Protein AF-0000000083547847 (afdb_homodimer)

InterPro domains:
  IPR000835 MarR-type HTH domain [PF12802] (39-96)
  IPR000835 MarR-type HTH domain [PS50995] (13-145)
  IPR000835 MarR-type HTH domain [SM00347] (33-133)
  IPR036388 Winged helix-like DNA-binding domain superfamily [G3DSA:1.10.10.10] (11-143)
  IPR036390 Winged helix DNA-binding domain superfamily [SSF46785] (15-146)

Nearest PDB structures (foldseek):
  5h3r-assembly1_B  TM=9.019E-01  e=2.528E-07  Escherichia coli K-12
  1lnw-assembly7_A  TM=8.308E-01  e=1.163E-07  Pseudomonas aeruginosa
  3bpx-assembly1_A  TM=7.312E-01  e=4.403E-08  unclassified
  7kfq-assembly1_A  TM=7.360E-01  e=4.403E-08  Variovorax paradoxus
  3bpv-assembly1_A-2  TM=7.449E-01  e=8.974E-08  unclassified

Solvent-accessible surface area (backbone atoms only — not comparable to full-atom values): 16020 Å² total; per-residue (Å²): 79,37,60,41,74,61,94,95,87,88,77,66,37,57,25,73,62,53,45,38,46,48,33,34,50,48,50,47,50,42,45,26,62,67,30,49,89,58,76,42,45,50,71,56,46,52,48,51,50,52,46,64,73,33,78,60,37,30,70,67,56,48,12,62,75,65,73,38,55,60,69,58,41,51,51,56,49,50,54,35,37,75,71,48,29,32,43,77,41,64,31,87,90,39,72,82,41,51,21,37,41,67,32,73,58,28,51,56,38,44,66,57,39,44,62,48,51,51,51,54,51,46,52,52,37,67,72,68,28,64,68,55,48,52,51,44,52,50,51,41,52,52,49,41,62,70,60,102,37,60,69,74,80,84,93,88,90,87,76,61,52,49,37,74,62,56,43,37,45,48,31,34,51,48,50,48,50,43,45,26,60,68,30,51,90,60,75,41,45,51,71,54,46,38,49,50,42,45,45,64,72,33,76,62,37,30,69,68,57,48,12,64,75,63,73,39,56,60,67,59,42,50,51,54,48,48,52,36,39,75,69,49,29,32,45,78,42,64,32,86,90,40,71,82,40,51,21,37,42,67,32,73,59,27,51,56,39,44,64,58,40,49,61,49,51,49,52,52,52,48,52,51,39,67,73,67,30,63,69,55,48,52,51,44,53,50,50,42,52,50,48,40,63,70,58,101

Foldseek 3Di:
DCPPPPDDDDDNVRNPVRVVVVVVVVLQVVLQVLLVVLVDGPVLLVLLVVLAVDFFDFLVNSCVVVVHDSVVSVVSVVVCVVVVQKDWDQDPVHSPTIGIGGDPSVVVSNVVSVVSVVVSVCVVCVVQHVVVVVVVVVVVVVVVVVVD/DVDPDDDDDDDPPQPPVRVVVVVVVVLQVVLQVLLVVLVDGPVLLVLLVVLAVDFFDFLVNSCVVVVHDSVVSVVSVVVCVVVVQKDWDQDPVHSPTIGIGGDPSNVVSNVVSVVSVVVSVCVVCVVQHVVVVVVVVVVVVVVVVVVD

Structure (mmCIF, N/CA/C/O backbone):
data_AF-0000000083547847-model_v1
#
loop_
_entity.id
_entity.type
_entity.pdbx_description
1 polymer 'HTH marR-type domain-containing protein'
#
loop_
_atom_site.group_PDB
_atom_site.id
_atom_site.type_symbol
_atom_site.label_atom_id
_atom_site.label_alt_id
_atom_site.label_comp_id
_atom_site.label_asym_id
_atom_site.label_entity_id
_atom_site.label_seq_id
_atom_site.pdbx_PDB_ins_code
_atom_site.Cartn_x
_atom_site.Cartn_y
_atom_site.Cartn_z
_atom_site.occupancy
_atom_site.B_iso_or_equiv
_atom_site.auth_seq_id
_atom_site.auth_comp_id
_atom_site.auth_asym_id
_atom_site.auth_atom_id
_atom_site.pdbx_PDB_model_num
ATOM 1 N N . MET A 1 1 ? 3.295 15.273 6.559 1 24.33 1 MET A N 1
ATOM 2 C CA . MET A 1 1 ? 4.195 15.648 7.645 1 24.33 1 MET A CA 1
ATOM 3 C C . MET A 1 1 ? 3.947 14.789 8.875 1 24.33 1 MET A C 1
ATOM 5 O O . MET A 1 1 ? 3.029 15.062 9.656 1 24.33 1 MET A O 1
ATOM 9 N N . CYS A 1 2 ? 4.562 13.305 8.562 1 34.38 2 CYS A N 1
ATOM 10 C CA . CYS A 1 2 ? 5.621 12.508 7.945 1 34.38 2 CYS A CA 1
ATOM 11 C C . CYS A 1 2 ? 6.988 13.117 8.219 1 34.38 2 CYS A C 1
ATOM 13 O O . CYS A 1 2 ? 7.145 14.344 8.188 1 34.38 2 CYS A O 1
ATOM 15 N N . CYS A 1 3 ? 8.227 13.32 8.445 1 37.25 3 CYS A N 1
ATOM 16 C CA . CYS A 1 3 ? 9.094 13.953 9.43 1 37.25 3 CYS A CA 1
ATOM 17 C C . CYS A 1 3 ? 8.453 15.227 9.977 1 37.25 3 CYS A C 1
ATOM 19 O O . CYS A 1 3 ? 9.023 15.891 10.844 1 37.25 3 CYS A O 1
ATOM 21 N N . LEU A 1 4 ? 7.238 16 9.766 1 39.47 4 LEU A N 1
ATOM 22 C CA . LEU A 1 4 ? 7.18 17.438 9.516 1 39.47 4 LEU A CA 1
ATOM 23 C C . LEU A 1 4 ? 6.758 18.188 10.781 1 39.47 4 LEU A C 1
ATOM 25 O O . LEU A 1 4 ? 6.594 19.406 10.75 1 39.47 4 LEU A O 1
ATOM 29 N N . ILE A 1 5 ? 6.078 17.891 11.883 1 37.16 5 ILE A N 1
ATOM 30 C CA . ILE A 1 5 ? 6.031 19.109 12.672 1 37.16 5 ILE A CA 1
ATOM 31 C C . ILE A 1 5 ? 7.453 19.578 12.992 1 37.16 5 ILE A C 1
ATOM 33 O O . ILE A 1 5 ? 7.656 20.438 13.852 1 37.16 5 ILE A O 1
ATOM 37 N N . SER A 1 6 ? 8.336 19 13.281 1 35.28 6 SER A N 1
ATOM 38 C CA . SER A 1 6 ? 9.414 19.859 13.758 1 35.28 6 SER A CA 1
ATOM 39 C C . SER A 1 6 ? 9.422 21.203 13.023 1 35.28 6 SER A C 1
ATOM 41 O O . SER A 1 6 ? 8.82 21.328 11.953 1 35.28 6 SER A O 1
ATOM 43 N N . SER A 1 7 ? 10.664 22.141 13.055 1 34.31 7 SER A N 1
ATOM 44 C CA . SER A 1 7 ? 10.789 23.562 12.734 1 34.31 7 SER A CA 1
ATOM 45 C C . SER A 1 7 ? 10.047 23.906 11.445 1 34.31 7 SER A C 1
ATOM 47 O O . SER A 1 7 ? 9.719 23.016 10.656 1 34.31 7 SER A O 1
ATOM 49 N N . ILE A 1 8 ? 10.391 25.062 10.188 1 31.94 8 ILE A N 1
ATOM 50 C CA . ILE A 1 8 ? 10.383 25.969 9.039 1 31.94 8 ILE A CA 1
ATOM 51 C C . ILE A 1 8 ? 10.312 25.156 7.746 1 31.94 8 ILE A C 1
ATOM 53 O O . ILE A 1 8 ? 9.508 25.453 6.863 1 31.94 8 ILE A O 1
ATOM 57 N N . ASN A 1 9 ? 11.617 24.656 7.035 1 36.12 9 ASN A N 1
ATOM 58 C CA . ASN A 1 9 ? 12.18 24.375 5.719 1 36.12 9 ASN A CA 1
ATOM 59 C C . ASN A 1 9 ? 11.602 23.094 5.125 1 36.12 9 ASN A C 1
ATOM 61 O O . ASN A 1 9 ? 11.156 22.219 5.855 1 36.12 9 ASN A O 1
ATOM 65 N N . LYS A 1 10 ? 11.906 22.641 3.676 1 37.25 10 LYS A N 1
ATOM 66 C CA . LYS A 1 10 ? 11.336 22.016 2.484 1 37.25 10 LYS A CA 1
ATOM 67 C C . LYS A 1 10 ? 11.094 20.516 2.707 1 37.25 10 LYS A C 1
ATOM 69 O O . LYS A 1 10 ? 10.445 19.859 1.892 1 37.25 10 LYS A O 1
ATOM 74 N N . ASN A 1 11 ? 12.125 19.547 3.098 1 38.72 11 ASN A N 1
ATOM 75 C CA . ASN A 1 11 ? 12.148 18.141 2.711 1 38.72 11 ASN A CA 1
ATOM 76 C C . ASN A 1 11 ? 11.195 17.312 3.559 1 38.72 11 ASN A C 1
ATOM 78 O O . ASN A 1 11 ? 11.367 17.203 4.773 1 38.72 11 ASN A O 1
ATOM 82 N N . THR A 1 12 ? 9.953 17.281 3.398 1 41.66 12 THR A N 1
ATOM 83 C CA . THR A 1 12 ? 8.891 16.422 3.912 1 41.66 12 THR A CA 1
ATOM 84 C C . THR A 1 12 ? 9.469 15.109 4.434 1 41.66 12 THR A C 1
ATOM 86 O O . THR A 1 12 ? 10.008 14.312 3.664 1 41.66 12 THR A O 1
ATOM 89 N N . GLN A 1 13 ? 10.414 15 5.496 1 46.69 13 GLN A N 1
ATOM 90 C CA . GLN A 1 13 ? 10.75 13.734 6.133 1 46.69 13 GLN A CA 1
ATOM 91 C C . GLN A 1 13 ? 9.547 12.789 6.145 1 46.69 13 GLN A C 1
ATOM 93 O O . GLN A 1 13 ? 8.547 13.062 6.805 1 46.69 13 GLN A O 1
ATOM 98 N N . SER A 1 14 ? 9.164 12.227 5.102 1 57.69 14 SER A N 1
ATOM 99 C CA . SER A 1 14 ? 8.188 11.18 4.801 1 57.69 14 SER A CA 1
ATOM 100 C C . SER A 1 14 ? 8.203 10.086 5.863 1 57.69 14 SER A C 1
ATOM 102 O O . SER A 1 14 ? 9.266 9.711 6.359 1 57.69 14 SER A O 1
ATOM 104 N N . CYS A 1 15 ? 7.281 10.164 6.918 1 73.56 15 CYS A N 1
ATOM 105 C CA . CYS A 1 15 ? 7.102 9.109 7.91 1 73.56 15 CYS A CA 1
ATOM 106 C C . CYS A 1 15 ? 7.195 7.734 7.266 1 73.56 15 CYS A C 1
ATOM 108 O O . CYS A 1 15 ? 7.109 7.609 6.039 1 73.56 15 CYS A O 1
ATOM 110 N N . ALA A 1 16 ? 7.77 6.871 8.086 1 78.62 16 ALA A N 1
ATOM 111 C CA . ALA A 1 16 ? 7.902 5.48 7.652 1 78.62 16 ALA A CA 1
ATOM 112 C C . ALA A 1 16 ? 6.641 5 6.941 1 78.62 16 ALA A C 1
ATOM 114 O O . ALA A 1 16 ? 6.719 4.402 5.863 1 78.62 16 ALA A O 1
ATOM 115 N N . CYS A 1 17 ? 5.551 5.488 7.41 1 84.31 17 CYS A N 1
ATOM 116 C CA . CYS A 1 17 ? 4.277 5.059 6.848 1 84.31 17 CYS A CA 1
ATOM 117 C C . CYS A 1 17 ? 4.055 5.676 5.469 1 84.31 17 CYS A C 1
ATOM 119 O O . CYS A 1 17 ? 3.668 4.98 4.527 1 84.31 17 CYS A O 1
ATOM 121 N N . GLY A 1 18 ? 4.32 6.953 5.371 1 83.81 18 GLY A N 1
ATOM 122 C CA . GLY A 1 18 ? 4.16 7.629 4.094 1 83.81 18 GLY A CA 1
ATOM 123 C C . GLY A 1 18 ? 5.074 7.086 3.012 1 83.81 18 GLY A C 1
ATOM 124 O O . GLY A 1 18 ? 4.648 6.887 1.873 1 83.81 18 GLY A O 1
ATOM 125 N N . ASN A 1 19 ? 6.285 6.855 3.359 1 84.81 19 ASN A N 1
ATOM 126 C CA . ASN A 1 19 ? 7.254 6.324 2.406 1 84.81 19 ASN A CA 1
ATOM 127 C C . ASN A 1 19 ? 6.895 4.902 1.979 1 84.81 19 ASN A C 1
ATOM 129 O O . ASN A 1 19 ? 7.008 4.555 0.802 1 84.81 19 ASN A O 1
ATOM 133 N N . LEU A 1 20 ? 6.473 4.156 2.914 1 90.69 20 LEU A N 1
ATOM 134 C CA . LEU A 1 20 ? 6.031 2.803 2.594 1 90.69 20 LEU A CA 1
ATOM 135 C C . LEU A 1 20 ? 4.852 2.83 1.627 1 90.69 20 LEU A C 1
ATOM 137 O O . LEU A 1 20 ? 4.836 2.09 0.641 1 90.69 20 LEU A O 1
ATOM 141 N N . ARG A 1 21 ? 3.953 3.652 1.907 1 87.25 21 ARG A N 1
ATOM 142 C CA . ARG A 1 21 ? 2.773 3.754 1.054 1 87.25 21 ARG A CA 1
ATOM 143 C C . ARG A 1 21 ? 3.154 4.195 -0.355 1 87.25 21 ARG A C 1
ATOM 145 O O . ARG A 1 21 ? 2.682 3.623 -1.339 1 87.25 21 ARG A O 1
ATOM 152 N N . LYS A 1 22 ? 3.947 5.172 -0.417 1 85.88 22 LYS A N 1
ATOM 153 C CA . LYS A 1 22 ? 4.379 5.676 -1.718 1 85.88 22 LYS A CA 1
ATOM 154 C C . LYS A 1 22 ? 5.121 4.598 -2.504 1 85.88 22 LYS A C 1
ATOM 156 O O . LYS A 1 22 ? 4.828 4.367 -3.68 1 85.88 22 LYS A O 1
ATOM 161 N N . THR A 1 23 ? 6.102 4.004 -1.882 1 90.44 23 THR A N 1
ATOM 162 C CA . THR A 1 23 ? 6.898 2.975 -2.547 1 90.44 23 THR A CA 1
ATOM 163 C C . THR A 1 23 ? 6.023 1.79 -2.945 1 90.44 23 THR A C 1
ATOM 165 O O . THR A 1 23 ? 6.168 1.246 -4.043 1 90.44 23 THR A O 1
ATOM 168 N N . THR A 1 24 ? 5.164 1.437 -2.043 1 91.5 24 THR A N 1
ATOM 169 C CA . THR A 1 24 ? 4.277 0.319 -2.346 1 91.5 24 THR A CA 1
ATOM 170 C C . THR A 1 24 ? 3.398 0.638 -3.551 1 91.5 24 THR A C 1
ATOM 172 O O . THR A 1 24 ? 3.178 -0.218 -4.41 1 91.5 24 THR A O 1
ATOM 175 N N . ARG A 1 25 ? 2.908 1.805 -3.631 1 86.94 25 ARG A N 1
ATOM 176 C CA . ARG A 1 25 ? 2.09 2.211 -4.77 1 86.94 25 ARG A CA 1
ATOM 177 C C . ARG A 1 25 ? 2.889 2.15 -6.066 1 86.94 25 ARG A C 1
ATOM 179 O O . ARG A 1 25 ? 2.41 1.623 -7.07 1 86.94 25 ARG A O 1
ATOM 186 N N . THR A 1 26 ? 4.047 2.689 -6.016 1 88.94 26 THR A N 1
ATOM 187 C CA . THR A 1 26 ? 4.875 2.771 -7.211 1 88.94 26 THR A CA 1
ATOM 188 C C . THR A 1 26 ? 5.277 1.378 -7.688 1 88.94 26 THR A C 1
ATOM 190 O O . THR A 1 26 ? 5.211 1.082 -8.883 1 88.94 26 THR A O 1
ATOM 193 N N . ILE A 1 27 ? 5.703 0.571 -6.73 1 91.31 27 ILE A N 1
ATOM 194 C CA . ILE A 1 27 ? 6.141 -0.765 -7.125 1 91.31 27 ILE A CA 1
ATOM 195 C C . ILE A 1 27 ? 4.941 -1.573 -7.621 1 91.31 27 ILE A C 1
ATOM 197 O O . ILE A 1 27 ? 5.074 -2.385 -8.539 1 91.31 27 ILE A O 1
ATOM 201 N N . THR A 1 28 ? 3.818 -1.396 -7.008 1 90.94 28 THR A N 1
ATOM 202 C CA . THR A 1 28 ? 2.609 -2.076 -7.457 1 90.94 28 THR A CA 1
ATOM 203 C C . THR A 1 28 ? 2.252 -1.658 -8.883 1 90.94 28 THR A C 1
ATOM 205 O O . THR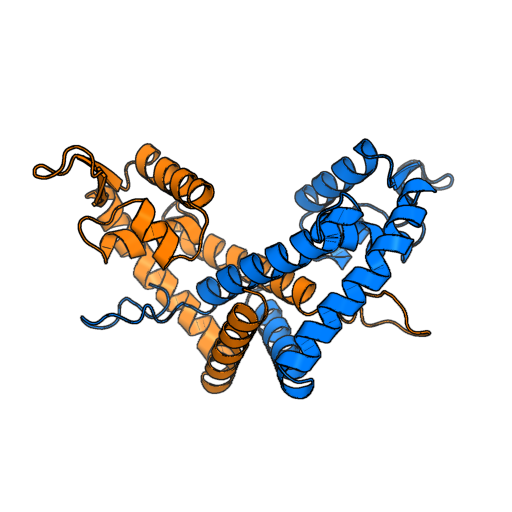 A 1 28 ? 1.911 -2.5 -9.711 1 90.94 28 THR A O 1
ATOM 208 N N . GLN A 1 29 ? 2.344 -0.395 -9.156 1 89.94 29 GLN A N 1
ATOM 209 C CA . GLN A 1 29 ? 2.082 0.099 -10.5 1 89.94 29 GLN A CA 1
ATOM 210 C C . GLN A 1 29 ? 3.066 -0.496 -11.508 1 89.94 29 GLN A C 1
ATOM 212 O O . GLN A 1 29 ? 2.689 -0.819 -12.633 1 89.94 29 GLN A O 1
ATOM 217 N N . PHE A 1 30 ? 4.297 -0.601 -11.148 1 91.62 30 PHE A N 1
ATOM 218 C CA . PHE A 1 30 ? 5.328 -1.208 -11.977 1 91.62 30 PHE A CA 1
ATOM 219 C C . PHE A 1 30 ? 4.965 -2.645 -12.328 1 91.62 30 PHE A C 1
ATOM 221 O O . PHE A 1 30 ? 5.016 -3.035 -13.5 1 91.62 30 PHE A O 1
ATOM 228 N N . TYR A 1 31 ? 4.578 -3.418 -11.312 1 92.38 31 TYR A N 1
ATOM 229 C CA . TYR A 1 31 ? 4.184 -4.801 -11.547 1 92.38 31 TYR A CA 1
ATOM 230 C C . TYR A 1 31 ? 2.938 -4.875 -12.422 1 92.38 31 TYR A C 1
ATOM 232 O O . TYR A 1 31 ? 2.852 -5.715 -13.32 1 92.38 31 TYR A O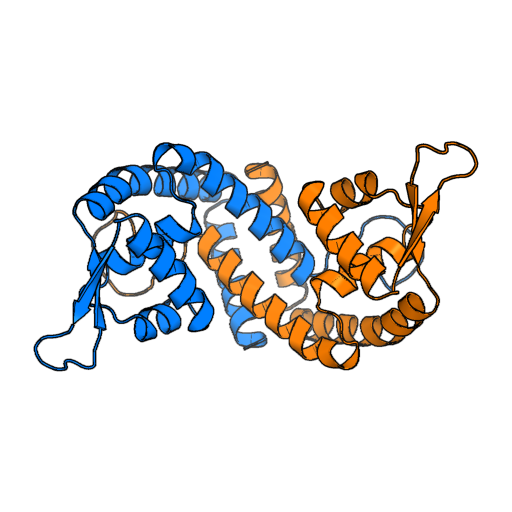 1
ATOM 240 N N . ASP A 1 32 ? 2.018 -4.031 -12.156 1 93.25 32 ASP A N 1
ATOM 241 C CA . ASP A 1 32 ? 0.783 -4.008 -12.93 1 93.25 32 ASP A CA 1
ATOM 242 C C . ASP A 1 32 ? 1.067 -3.727 -14.406 1 93.25 32 ASP A C 1
ATOM 244 O O . ASP A 1 32 ? 0.46 -4.336 -15.289 1 93.25 32 ASP A O 1
ATOM 248 N N . LYS A 1 33 ? 1.923 -2.781 -14.594 1 93.88 33 LYS A N 1
ATOM 249 C CA . LYS A 1 33 ? 2.305 -2.463 -15.969 1 93.88 33 LYS A CA 1
ATOM 250 C C . LYS A 1 33 ? 2.928 -3.674 -16.656 1 93.88 33 LYS A C 1
ATOM 252 O O . LYS A 1 33 ? 2.617 -3.959 -17.812 1 93.88 33 LYS A O 1
ATOM 257 N N . MET A 1 34 ? 3.789 -4.367 -15.992 1 92.88 34 MET A N 1
ATOM 258 C CA . MET A 1 34 ? 4.461 -5.531 -16.562 1 92.88 34 MET A CA 1
ATOM 259 C C . MET A 1 34 ? 3.473 -6.668 -16.797 1 92.88 34 MET A C 1
ATOM 261 O O . MET A 1 34 ? 3.645 -7.465 -17.719 1 92.88 34 MET A O 1
ATOM 265 N N . LEU A 1 35 ? 2.406 -6.723 -16.047 1 94.62 35 LEU A N 1
ATOM 266 C CA . LEU A 1 35 ? 1.472 -7.844 -16.078 1 94.62 35 LEU A CA 1
ATOM 267 C C . LEU A 1 35 ? 0.314 -7.559 -17.031 1 94.62 35 LEU A C 1
ATOM 269 O O . LEU A 1 35 ? -0.604 -8.375 -17.156 1 94.62 35 LEU A O 1
ATOM 273 N N . LYS A 1 36 ? 0.394 -6.477 -17.719 1 94.5 36 LYS A N 1
ATOM 274 C CA . LYS A 1 36 ? -0.665 -6.078 -18.641 1 94.5 36 LYS A CA 1
ATOM 275 C C . LYS A 1 36 ? -1.005 -7.207 -19.609 1 94.5 36 LYS A C 1
ATOM 277 O O . LYS A 1 36 ? -2.178 -7.453 -19.891 1 94.5 36 LYS A O 1
ATOM 282 N N . PRO A 1 37 ? -0.062 -7.934 -20.109 1 93.75 37 PRO A N 1
ATOM 283 C CA . PRO A 1 37 ? -0.355 -9.008 -21.062 1 93.75 37 PRO A CA 1
ATOM 284 C C . PRO A 1 37 ? -1.256 -10.094 -20.469 1 93.75 37 PRO A C 1
ATOM 286 O O . PRO A 1 37 ? -1.896 -10.844 -21.219 1 93.75 37 PRO A O 1
ATOM 289 N N . THR A 1 38 ? -1.331 -10.242 -19.188 1 93.38 38 THR A N 1
ATOM 290 C CA . THR A 1 38 ? -2.145 -11.273 -18.547 1 93.38 38 THR A CA 1
ATOM 291 C C . THR A 1 38 ? -3.584 -10.797 -18.375 1 93.38 38 THR A C 1
ATOM 293 O O . THR A 1 38 ? -4.492 -11.609 -18.172 1 93.38 38 THR A O 1
ATOM 296 N N . GLY A 1 39 ? -3.73 -9.516 -18.359 1 92.62 39 GLY A N 1
ATOM 297 C CA . GLY A 1 39 ? -5.043 -8.945 -18.109 1 92.62 39 GLY A CA 1
ATOM 298 C C . GLY A 1 39 ? -5.363 -8.844 -16.625 1 92.62 39 GLY A C 1
ATOM 299 O O . GLY A 1 39 ? -6.449 -8.398 -16.25 1 92.62 39 GLY A O 1
ATOM 300 N N . LEU A 1 40 ? -4.469 -9.336 -15.773 1 93.06 40 LEU A N 1
ATOM 301 C CA . LEU A 1 40 ? -4.676 -9.289 -14.336 1 93.06 40 LEU A CA 1
ATOM 302 C C . LEU A 1 40 ? -3.717 -8.305 -13.672 1 93.06 40 LEU A C 1
ATOM 304 O O . LEU A 1 40 ? -2.592 -8.117 -14.141 1 93.06 40 LEU A O 1
ATOM 308 N N . LYS A 1 41 ? -4.141 -7.715 -12.602 1 91.38 41 LYS A N 1
ATOM 309 C CA . LYS A 1 41 ? -3.275 -6.898 -11.75 1 91.38 41 LYS A CA 1
ATOM 310 C C . LYS A 1 41 ? -2.359 -7.77 -10.898 1 91.38 41 LYS A C 1
ATOM 312 O O . LYS A 1 41 ? -2.594 -8.977 -10.758 1 91.38 41 LYS A O 1
ATOM 317 N N . SER A 1 42 ? -1.355 -7.105 -10.344 1 90.12 42 SER A N 1
ATOM 318 C CA . SER A 1 42 ? -0.371 -7.824 -9.539 1 90.12 42 SER A CA 1
ATOM 319 C C . SER A 1 42 ? -1.026 -8.508 -8.344 1 90.12 42 SER A C 1
ATOM 321 O O . SER A 1 42 ? -0.713 -9.656 -8.031 1 90.12 42 SER A O 1
ATOM 323 N N . THR A 1 43 ? -1.971 -7.84 -7.73 1 86.25 43 THR A N 1
ATOM 324 C CA . THR A 1 43 ? -2.648 -8.406 -6.57 1 86.25 43 THR A CA 1
ATOM 325 C C . THR A 1 43 ? -3.473 -9.625 -6.973 1 86.25 43 THR A C 1
ATOM 327 O O . THR A 1 43 ? -3.498 -10.633 -6.254 1 86.25 43 THR A O 1
ATOM 330 N N . GLN A 1 44 ? -4.105 -9.547 -8.055 1 87.38 44 GLN A N 1
ATOM 331 C CA . GLN A 1 44 ? -4.91 -10.656 -8.555 1 87.38 44 GLN A CA 1
ATOM 332 C C . GLN A 1 44 ? -4.031 -11.828 -8.969 1 87.38 44 GLN A C 1
ATOM 334 O O . GLN A 1 44 ? -4.359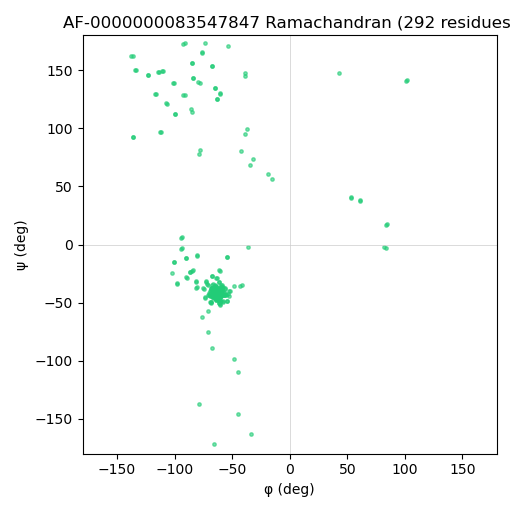 -12.984 -8.688 1 87.38 44 GLN A O 1
ATOM 339 N N . CYS A 1 45 ? -2.979 -11.5 -9.656 1 88.44 45 CYS A N 1
ATOM 340 C CA . CYS A 1 45 ? -2.053 -12.531 -10.102 1 88.44 45 CYS A CA 1
ATOM 341 C C . CYS A 1 45 ? -1.452 -13.273 -8.914 1 88.44 45 CYS A C 1
ATOM 343 O O . CYS A 1 45 ? -1.354 -14.5 -8.922 1 88.44 45 CYS A O 1
ATOM 345 N N . LEU A 1 46 ? -1.054 -12.539 -7.953 1 83.25 46 LEU A N 1
ATOM 346 C CA . LEU A 1 46 ? -0.451 -13.141 -6.77 1 83.25 46 LEU A CA 1
ATOM 347 C C . LEU A 1 46 ? -1.46 -14.016 -6.035 1 83.25 46 LEU A C 1
ATOM 349 O O . LEU A 1 46 ? -1.11 -15.094 -5.535 1 83.25 46 LEU A O 1
ATOM 353 N N . LEU A 1 47 ? -2.609 -13.531 -5.961 1 85.38 47 LEU A N 1
ATOM 354 C CA . LEU A 1 47 ? -3.656 -14.336 -5.332 1 85.38 47 LEU A CA 1
ATOM 355 C C . LEU A 1 47 ? -3.887 -15.625 -6.105 1 85.38 47 LEU A C 1
ATOM 357 O O . LEU A 1 47 ? -4.023 -16.703 -5.508 1 85.38 47 LEU A O 1
ATOM 361 N N . LEU A 1 48 ? -3.982 -15.484 -7.367 1 88.62 48 LEU A N 1
ATOM 362 C CA . LEU A 1 48 ? -4.152 -16.641 -8.234 1 88.62 48 LEU A CA 1
ATOM 363 C C . LEU A 1 48 ? -3.014 -17.641 -8.039 1 88.62 48 LEU A C 1
ATOM 365 O O . LEU A 1 48 ? -3.244 -18.859 -7.984 1 88.62 48 LEU A O 1
ATOM 369 N N . LEU A 1 49 ? -1.893 -17.141 -7.961 1 85.56 49 LEU A N 1
ATOM 370 C CA . LEU A 1 49 ? -0.713 -17.969 -7.727 1 85.56 49 LEU A CA 1
ATOM 371 C C . LEU A 1 49 ? -0.819 -18.703 -6.391 1 85.56 49 LEU A C 1
ATOM 373 O O . LEU A 1 49 ? -0.555 -19.906 -6.316 1 85.56 49 LEU A O 1
ATOM 377 N N . ASP A 1 50 ? -1.17 -17.969 -5.359 1 81.31 50 ASP A N 1
ATOM 378 C CA . ASP A 1 50 ? -1.331 -18.578 -4.039 1 81.31 50 ASP A CA 1
ATOM 379 C C . ASP A 1 50 ? -2.365 -19.688 -4.07 1 81.31 50 ASP A C 1
ATOM 381 O O . ASP A 1 50 ? -2.17 -20.734 -3.449 1 81.31 50 ASP A O 1
ATOM 385 N N . ILE A 1 51 ? -3.385 -19.438 -4.699 1 84.69 51 ILE A N 1
ATOM 386 C CA . ILE A 1 51 ? -4.453 -20.422 -4.82 1 84.69 51 ILE A CA 1
ATOM 387 C C . ILE A 1 51 ? -3.938 -21.656 -5.57 1 84.69 51 ILE A C 1
ATOM 389 O O . ILE A 1 51 ? -4.254 -22.781 -5.203 1 84.69 51 ILE A O 1
ATOM 393 N N . SER A 1 52 ? -3.199 -21.422 -6.617 1 85 52 SER A N 1
ATOM 394 C CA . SER A 1 52 ? -2.674 -22.516 -7.434 1 85 52 SER A CA 1
ATOM 395 C C . SER A 1 52 ? -1.71 -23.391 -6.633 1 85 52 SER A C 1
ATOM 397 O O . SER A 1 52 ? -1.582 -24.578 -6.898 1 85 52 SER A O 1
ATOM 399 N N . LEU A 1 53 ? -1.07 -22.812 -5.684 1 79.88 53 LEU A N 1
ATOM 400 C CA . LEU A 1 53 ? -0.067 -23.516 -4.895 1 79.88 53 LEU A CA 1
ATOM 401 C C . LEU A 1 53 ? -0.715 -24.25 -3.723 1 79.88 53 LEU A C 1
ATOM 403 O O . LEU A 1 53 ? -0.096 -25.125 -3.113 1 79.88 53 LEU A O 1
ATOM 407 N N . ASN A 1 54 ? -1.81 -23.797 -3.354 1 77.19 54 ASN A N 1
ATOM 408 C CA . ASN A 1 54 ? -2.541 -24.422 -2.252 1 77.19 54 ASN A CA 1
ATOM 409 C C . ASN A 1 54 ? -3.83 -25.078 -2.734 1 77.19 54 ASN A C 1
ATOM 411 O O . ASN A 1 54 ? -4.859 -24.422 -2.865 1 77.19 54 ASN A O 1
ATOM 415 N N . GLU A 1 55 ? -3.693 -26.328 -2.932 1 73.88 55 GLU A N 1
ATOM 416 C CA . GLU A 1 55 ? -4.867 -27.047 -3.416 1 73.88 55 GLU A CA 1
ATOM 417 C C . GLU A 1 55 ? -5.992 -27.031 -2.383 1 73.88 55 GLU A C 1
ATOM 419 O O . GLU A 1 55 ? -5.742 -27.172 -1.184 1 73.88 55 GLU A O 1
ATOM 424 N N . ASN A 1 56 ? -7.211 -26.766 -2.76 1 76.25 56 ASN A N 1
ATOM 425 C CA . ASN A 1 56 ? -8.422 -26.828 -1.943 1 76.25 56 ASN A CA 1
ATOM 426 C C . ASN A 1 56 ? -8.352 -25.859 -0.765 1 76.25 56 ASN A C 1
ATOM 428 O O . ASN A 1 56 ? -8.734 -26.203 0.353 1 76.25 56 ASN A O 1
ATOM 432 N N . ILE A 1 57 ? -7.809 -24.797 -1.028 1 80 57 ILE A N 1
ATOM 433 C CA . ILE A 1 57 ? -7.703 -23.797 0.042 1 80 57 ILE A CA 1
ATOM 434 C C . ILE A 1 57 ? -9.039 -23.094 0.228 1 80 57 ILE A C 1
ATOM 436 O O . ILE A 1 57 ? -9.75 -22.828 -0.745 1 80 57 ILE A O 1
ATOM 440 N N . SER A 1 58 ? -9.367 -22.875 1.494 1 83.44 58 SER A N 1
ATOM 441 C CA . SER A 1 58 ? -10.578 -22.109 1.798 1 83.44 58 SER A CA 1
ATOM 442 C C . SER A 1 58 ? -10.305 -20.609 1.784 1 83.44 58 SER A C 1
ATOM 444 O O . SER A 1 58 ? -9.156 -20.188 1.909 1 83.44 58 SER A O 1
ATOM 446 N N . VAL A 1 59 ? -11.406 -19.859 1.554 1 82 59 VAL A N 1
ATOM 447 C CA . VAL A 1 59 ? -11.305 -18.406 1.578 1 82 59 VAL A CA 1
ATOM 448 C C . VAL A 1 59 ? -10.727 -17.953 2.918 1 82 59 VAL A C 1
ATOM 450 O O . VAL A 1 59 ? -9.883 -17.062 2.965 1 82 59 VAL A O 1
ATOM 453 N N . SER A 1 60 ? -11.102 -18.594 3.934 1 81.69 60 SER A N 1
ATOM 454 C CA . SER A 1 60 ? -10.625 -18.25 5.27 1 81.69 60 SER A CA 1
ATOM 455 C C . SER A 1 60 ? -9.133 -18.516 5.414 1 81.69 60 SER A C 1
ATOM 457 O O . SER A 1 60 ? -8.398 -17.688 5.953 1 81.69 60 SER A O 1
ATOM 459 N N . SER A 1 61 ? -8.695 -19.594 4.961 1 80.69 61 SER A N 1
ATOM 460 C CA . SER A 1 61 ? -7.281 -19.953 5.023 1 80.69 61 SER A CA 1
ATOM 461 C C . SER A 1 61 ? -6.434 -19.016 4.18 1 80.69 61 SER A C 1
ATOM 463 O O . SER A 1 61 ? -5.316 -18.656 4.559 1 80.69 61 SER A O 1
ATOM 465 N N . LEU A 1 62 ? -6.961 -18.594 3.072 1 80 62 LEU A N 1
ATOM 466 C CA . LEU A 1 62 ? -6.277 -17.641 2.205 1 80 62 LEU A CA 1
ATOM 467 C C . LEU A 1 62 ? -6.062 -16.297 2.92 1 80 62 LEU A C 1
ATOM 469 O O . LEU A 1 62 ? -4.984 -15.711 2.834 1 80 62 LEU A O 1
ATOM 473 N N . GLY A 1 63 ? -7.066 -15.836 3.596 1 78.5 63 GLY A N 1
ATOM 474 C CA . GLY A 1 63 ? -6.949 -14.609 4.375 1 78.5 63 GLY A CA 1
ATOM 475 C C . GLY A 1 63 ? -5.848 -14.672 5.418 1 78.5 63 GLY A C 1
ATOM 476 O O . GLY A 1 63 ? -5.094 -13.711 5.586 1 78.5 63 GLY A O 1
ATOM 477 N N . ASN A 1 64 ? -5.746 -15.805 6.059 1 75.12 64 ASN A N 1
ATOM 478 C CA . ASN A 1 64 ? -4.727 -16.016 7.082 1 75.12 64 ASN A CA 1
ATOM 479 C C . ASN A 1 64 ? -3.322 -15.984 6.492 1 75.12 64 ASN A C 1
ATOM 481 O O . ASN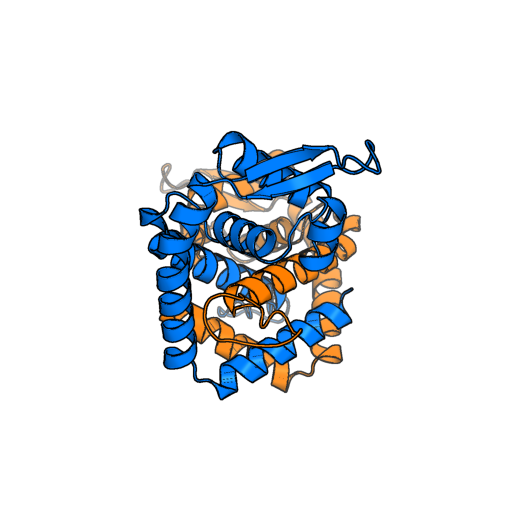 A 1 64 ? -2.418 -15.359 7.051 1 75.12 64 ASN A O 1
ATOM 485 N N . ILE A 1 65 ? -3.227 -16.625 5.363 1 68.5 65 ILE A N 1
ATOM 486 C CA . ILE A 1 65 ? -1.937 -16.719 4.691 1 68.5 65 ILE A CA 1
ATOM 487 C C . ILE A 1 65 ? -1.511 -15.336 4.195 1 68.5 65 ILE A C 1
ATOM 489 O O . ILE A 1 65 ? -0.336 -14.969 4.285 1 68.5 65 ILE A O 1
ATOM 493 N N . LEU A 1 66 ? -2.445 -14.547 3.729 1 70.69 66 LEU A N 1
ATOM 494 C CA . LEU A 1 66 ? -2.156 -13.258 3.119 1 70.69 66 LEU A CA 1
ATOM 495 C C . LEU A 1 66 ? -2.25 -12.133 4.152 1 70.69 66 LEU A C 1
ATOM 497 O O . LEU A 1 66 ? -1.928 -10.984 3.852 1 70.69 66 LEU A O 1
ATOM 501 N N . LEU A 1 67 ? -2.619 -12.43 5.371 1 71.81 67 LEU A N 1
ATOM 502 C CA . LEU A 1 67 ? -2.822 -11.469 6.449 1 71.81 67 LEU A CA 1
ATOM 503 C C . LEU A 1 67 ? -3.783 -10.359 6.02 1 71.81 67 LEU A C 1
ATOM 505 O O . LEU A 1 67 ? -3.5 -9.18 6.207 1 71.81 67 LEU A O 1
ATOM 509 N N . MET A 1 68 ? -4.73 -10.797 5.352 1 75.31 68 MET A N 1
ATOM 510 C CA . MET A 1 68 ? -5.789 -9.891 4.918 1 75.31 68 MET A CA 1
ATOM 511 C C . MET A 1 68 ? -7.109 -10.227 5.598 1 75.31 68 MET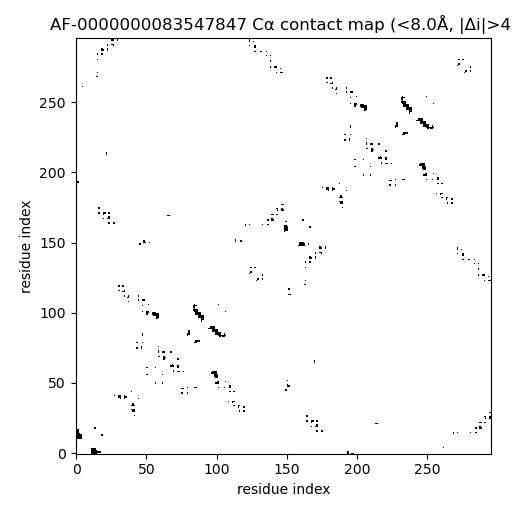 A C 1
ATOM 513 O O . MET A 1 68 ? -7.344 -11.383 5.969 1 75.31 68 MET A O 1
ATOM 517 N N . ASP A 1 69 ? -7.844 -9.203 5.797 1 76.81 69 ASP A N 1
ATOM 518 C CA . ASP A 1 69 ? -9.156 -9.469 6.367 1 76.81 69 ASP A CA 1
ATOM 519 C C . ASP A 1 69 ? -10.047 -10.227 5.383 1 76.81 69 ASP A C 1
ATOM 521 O O . ASP A 1 69 ? -9.859 -10.125 4.168 1 76.81 69 ASP A O 1
ATOM 525 N N . GLN A 1 70 ? -10.914 -10.898 5.949 1 79.56 70 GLN A N 1
ATOM 526 C CA . GLN A 1 70 ? -11.773 -11.805 5.191 1 79.56 70 GLN A CA 1
ATOM 527 C C . GLN A 1 70 ? -12.547 -11.047 4.113 1 79.56 70 GLN A C 1
ATOM 529 O O . GLN A 1 70 ? -12.75 -11.57 3.014 1 79.56 70 GLN A O 1
ATOM 534 N N . SER A 1 71 ? -12.922 -9.883 4.457 1 84.25 71 SER A N 1
ATOM 535 C CA . SER A 1 71 ? -13.719 -9.125 3.494 1 84.25 71 SER A CA 1
ATOM 536 C C . SER A 1 71 ? -12.898 -8.781 2.256 1 84.25 71 SER A C 1
ATOM 538 O O . SER A 1 71 ? -13.398 -8.867 1.131 1 84.25 71 SER A O 1
ATOM 540 N N . THR A 1 72 ? -11.656 -8.477 2.439 1 77.62 72 THR A N 1
ATOM 541 C CA . THR A 1 72 ? -10.766 -8.117 1.342 1 77.62 72 THR A CA 1
ATOM 542 C C . THR A 1 72 ? -10.453 -9.344 0.483 1 77.62 72 THR A C 1
ATOM 544 O O . THR A 1 72 ? -10.484 -9.266 -0.747 1 77.62 72 THR A O 1
ATOM 547 N N . VAL A 1 73 ? -10.195 -10.391 1.168 1 82.88 73 VAL A N 1
ATOM 548 C CA . VAL A 1 73 ? -9.883 -11.625 0.45 1 82.88 73 VAL A CA 1
ATOM 549 C C . VAL A 1 73 ? -11.094 -12.07 -0.361 1 82.88 73 VAL A C 1
ATOM 551 O O . VAL A 1 73 ? -10.969 -12.445 -1.53 1 82.88 73 VAL A O 1
ATOM 554 N N . THR A 1 74 ? -12.25 -11.984 0.281 1 86.25 74 THR A N 1
ATOM 555 C CA . THR A 1 74 ? -13.492 -12.398 -0.371 1 86.25 74 THR A CA 1
ATOM 556 C C . THR A 1 74 ? -13.734 -11.57 -1.631 1 86.25 74 THR A C 1
ATOM 558 O O . THR A 1 74 ? -14.109 -12.117 -2.672 1 86.25 74 THR A O 1
ATOM 561 N N . ARG A 1 75 ? -13.43 -10.359 -1.507 1 88.12 75 ARG A N 1
ATOM 562 C CA . ARG A 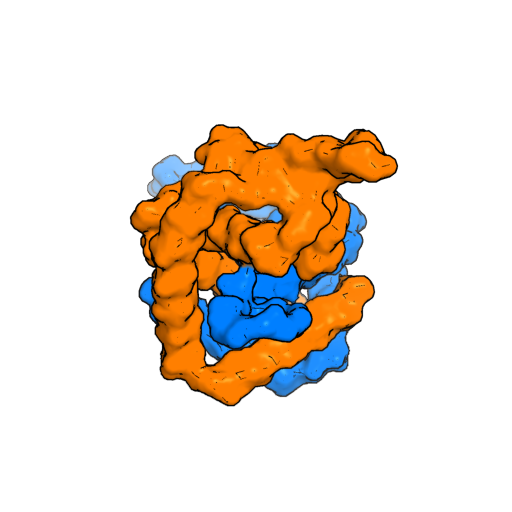1 75 ? -13.625 -9.469 -2.646 1 88.12 75 ARG A CA 1
ATOM 563 C C . ARG A 1 75 ? -12.688 -9.836 -3.795 1 88.12 75 ARG A C 1
ATOM 565 O O . ARG A 1 75 ? -13.109 -9.891 -4.949 1 88.12 75 ARG A O 1
ATOM 572 N N . ASN A 1 76 ? -11.492 -10.055 -3.504 1 85.5 76 ASN A N 1
ATOM 573 C CA . ASN A 1 76 ? -10.516 -10.391 -4.531 1 85.5 76 ASN A CA 1
ATOM 574 C C . ASN A 1 76 ? -10.805 -11.75 -5.156 1 85.5 76 ASN A C 1
ATOM 576 O O . ASN A 1 76 ? -10.633 -11.938 -6.363 1 85.5 76 ASN A O 1
ATOM 580 N N . VAL A 1 77 ? -11.242 -12.625 -4.312 1 88.44 77 VAL A N 1
ATOM 581 C CA . VAL A 1 77 ? -11.586 -13.961 -4.785 1 88.44 77 VAL A CA 1
ATOM 582 C C . VAL A 1 77 ? -12.781 -13.883 -5.73 1 88.44 77 VAL A C 1
ATOM 584 O O . VAL A 1 77 ? -12.805 -14.531 -6.777 1 88.44 77 VAL A O 1
ATOM 587 N N . LYS A 1 78 ? -13.719 -13.102 -5.359 1 92.06 78 LYS A N 1
ATOM 588 C CA . LYS A 1 78 ? -14.906 -12.93 -6.195 1 92.06 78 LYS A CA 1
ATOM 589 C C . LYS A 1 78 ? -14.531 -12.391 -7.574 1 92.06 78 LYS A C 1
ATOM 591 O O . LYS A 1 78 ? -15.094 -12.82 -8.586 1 92.06 78 LYS A O 1
ATOM 596 N N . LEU A 1 79 ? -13.617 -11.547 -7.621 1 92.75 79 LEU A N 1
ATOM 597 C CA . LEU A 1 79 ? -13.156 -10.984 -8.883 1 92.75 79 LEU A CA 1
ATOM 598 C C . LEU A 1 79 ? -12.523 -12.055 -9.766 1 92.75 79 LEU A C 1
ATOM 600 O O . LEU A 1 79 ? -12.742 -12.086 -10.977 1 92.75 79 LEU A O 1
ATOM 604 N N . LEU A 1 80 ? -11.805 -12.945 -9.172 1 94 80 LEU A N 1
ATOM 605 C CA . LEU A 1 80 ? -11.148 -14.023 -9.914 1 94 80 LEU A CA 1
ATOM 606 C C . LEU A 1 80 ? -12.172 -15.055 -10.383 1 94 80 LEU A C 1
ATOM 608 O O . LEU A 1 80 ? -12.016 -15.633 -11.461 1 94 80 LEU A O 1
ATOM 612 N N . ILE A 1 81 ? -13.234 -15.211 -9.57 1 93.25 81 ILE A N 1
ATOM 613 C CA . ILE A 1 81 ? -14.312 -16.125 -9.945 1 93.25 81 ILE A CA 1
ATOM 614 C C . ILE A 1 81 ? -15.062 -15.547 -11.148 1 93.25 81 ILE A C 1
ATOM 616 O O . ILE A 1 81 ? -15.281 -16.25 -12.141 1 93.25 81 ILE A O 1
ATOM 620 N N . THR A 1 82 ? -15.406 -14.32 -11.016 1 94.62 82 THR A N 1
ATOM 621 C CA . THR A 1 82 ? -16.156 -13.648 -12.078 1 94.62 82 THR A CA 1
ATOM 622 C C . THR A 1 82 ? -15.344 -13.625 -13.367 1 94.62 82 THR A C 1
ATOM 624 O O . THR A 1 82 ? -15.898 -13.734 -14.461 1 94.62 82 THR A O 1
ATOM 627 N N . GLY A 1 83 ? -14.078 -13.547 -13.281 1 95.06 83 GLY A N 1
ATOM 628 C CA . GLY A 1 83 ? -13.195 -13.531 -14.438 1 95.06 83 GLY A CA 1
ATOM 629 C C . GLY A 1 83 ? -12.93 -14.914 -15 1 95.06 83 GLY A C 1
ATOM 630 O O . GLY A 1 83 ? -12.336 -15.047 -16.078 1 95.06 83 GLY A O 1
ATOM 631 N N . GLY A 1 84 ? -13.375 -15.953 -14.266 1 95.38 84 GLY A N 1
ATOM 632 C CA . GLY A 1 84 ? -13.25 -17.328 -14.734 1 95.38 84 GLY A CA 1
ATOM 633 C C . GLY A 1 84 ? -11.891 -17.938 -14.43 1 95.38 84 GLY A C 1
ATOM 634 O O . GLY A 1 84 ? -11.508 -18.922 -15.047 1 95.38 84 GLY A O 1
ATOM 635 N N . TYR A 1 85 ? -11.094 -17.391 -13.531 1 96.12 85 TYR A N 1
ATOM 636 C CA . TYR A 1 85 ? -9.742 -17.859 -13.25 1 96.12 85 TYR A CA 1
ATOM 637 C C . TYR A 1 85 ? -9.742 -18.938 -12.164 1 96.12 85 TYR A C 1
ATOM 639 O O . TYR A 1 85 ? -8.805 -19.719 -12.07 1 96.12 85 TYR A O 1
ATOM 647 N N . ILE A 1 86 ? -10.734 -18.844 -11.297 1 94.25 86 ILE A N 1
ATOM 648 C CA . ILE A 1 86 ? -10.875 -19.828 -10.234 1 94.25 86 ILE A CA 1
ATOM 649 C C . ILE A 1 86 ? -12.344 -20.234 -10.109 1 94.25 86 ILE A C 1
ATOM 651 O O . ILE A 1 86 ? -13.227 -19.578 -10.648 1 94.25 86 ILE A O 1
ATOM 655 N N . ASP A 1 87 ? -12.57 -21.328 -9.469 1 91.88 87 ASP A N 1
ATOM 656 C CA . ASP A 1 87 ? -13.898 -21.844 -9.172 1 91.88 87 ASP A CA 1
ATOM 657 C C . ASP A 1 87 ? -14 -22.297 -7.723 1 91.88 87 ASP A C 1
ATOM 659 O O . ASP A 1 87 ? -12.984 -22.562 -7.074 1 91.88 87 ASP A O 1
ATOM 663 N N . ILE A 1 88 ? -15.219 -22.188 -7.203 1 86.25 88 ILE A N 1
ATOM 664 C CA . ILE A 1 88 ? -15.461 -22.656 -5.84 1 86.25 88 ILE A CA 1
ATOM 665 C C . ILE A 1 88 ? -16.266 -23.953 -5.871 1 86.25 88 ILE A C 1
ATOM 667 O O . ILE A 1 88 ? -17.281 -24.031 -6.562 1 86.25 88 ILE A O 1
ATOM 671 N N . LYS A 1 89 ? -15.688 -24.891 -5.324 1 79.38 89 LYS A N 1
ATOM 672 C CA . LYS A 1 89 ? -16.406 -26.156 -5.227 1 79.38 89 LYS A CA 1
ATOM 673 C C . LYS A 1 89 ? -16.672 -26.531 -3.77 1 79.38 89 LYS A C 1
ATOM 675 O O . LYS A 1 89 ? -15.859 -26.25 -2.891 1 79.38 89 LYS A O 1
ATOM 680 N N . LYS A 1 90 ? -17.953 -26.859 -3.482 1 72.94 90 LYS A N 1
ATOM 681 C CA . LYS A 1 90 ? -18.281 -27.359 -2.152 1 72.94 90 LYS A CA 1
ATOM 682 C C . LYS A 1 90 ? -17.562 -28.688 -1.877 1 72.94 90 LYS A C 1
ATOM 684 O O . LYS A 1 90 ? -17.406 -29.5 -2.781 1 72.94 90 LYS A O 1
ATOM 689 N N . GLU A 1 91 ? -16.812 -28.641 -0.708 1 65.75 91 GLU A N 1
ATOM 690 C CA . GLU A 1 91 ? -16.141 -29.891 -0.341 1 65.75 91 GLU A CA 1
ATOM 691 C C . GLU A 1 91 ? -17.141 -31.016 -0.114 1 65.75 91 GLU A C 1
ATOM 693 O O . GLU A 1 91 ? -18.203 -30.797 0.469 1 65.75 91 GLU A O 1
ATOM 698 N N . GLU A 1 92 ? -16.828 -32.094 -0.78 1 61.56 92 GLU A N 1
ATOM 699 C CA . GLU A 1 92 ? -17.656 -33.281 -0.647 1 61.56 92 GLU A CA 1
ATOM 700 C C . GLU A 1 92 ? -17.844 -33.656 0.818 1 61.56 92 GLU A C 1
ATOM 702 O O . GLU A 1 92 ? -18.938 -34.062 1.227 1 61.56 92 GLU A O 1
ATOM 707 N N . GLN A 1 93 ? -16.812 -33.625 1.572 1 61.31 93 GLN A N 1
ATOM 708 C CA . GLN A 1 93 ? -16.844 -34.156 2.932 1 61.31 93 GLN A CA 1
ATOM 709 C C . GLN A 1 93 ? -17.469 -33.125 3.895 1 61.31 93 GLN A C 1
ATOM 711 O O . GLN A 1 93 ? -18.016 -33.531 4.938 1 61.31 93 GLN A O 1
ATOM 716 N N . ASP A 1 94 ? -17.328 -31.938 3.664 1 62.03 94 ASP A N 1
ATOM 717 C CA . ASP A 1 94 ? -17.938 -30.891 4.469 1 62.03 94 ASP A CA 1
ATOM 718 C C . ASP A 1 94 ? -18.531 -29.797 3.586 1 62.03 94 ASP A C 1
ATOM 720 O O . ASP A 1 94 ? -17.812 -28.906 3.119 1 62.03 94 ASP A O 1
ATOM 724 N N . SER A 1 95 ? -19.797 -30.016 3.314 1 61.81 95 SER A N 1
ATOM 725 C CA . SER A 1 95 ? -20.516 -29.141 2.395 1 61.81 95 SER A CA 1
ATOM 726 C C . SER A 1 95 ? -20.422 -27.688 2.818 1 61.81 95 SER A C 1
ATOM 728 O O . SER A 1 95 ? -20.703 -26.781 2.023 1 61.81 95 SER A O 1
ATOM 730 N N . ARG A 1 96 ? -19.906 -27.594 4.047 1 58.56 96 ARG A N 1
ATOM 731 C CA . ARG A 1 96 ? -19.828 -26.234 4.547 1 58.56 96 ARG A CA 1
ATOM 732 C C . ARG A 1 96 ? -18.5 -25.594 4.184 1 58.56 96 ARG A C 1
ATOM 734 O O . ARG A 1 96 ? -18.359 -24.375 4.219 1 58.56 96 ARG A O 1
ATOM 741 N N . LYS A 1 97 ? -17.719 -26.531 3.748 1 70.06 97 LYS A N 1
ATOM 742 C CA . LYS A 1 97 ? -16.406 -25.984 3.443 1 70.06 97 LYS A CA 1
ATOM 743 C C . LYS A 1 97 ? -16.25 -25.734 1.947 1 70.06 97 LYS A C 1
ATOM 745 O O . LYS A 1 97 ? -16.438 -26.641 1.136 1 70.06 97 LYS A O 1
ATOM 750 N N . LYS A 1 98 ? -16.172 -24.5 1.582 1 76.25 98 LYS A N 1
ATOM 751 C CA . LYS A 1 98 ? -15.945 -24.094 0.195 1 76.25 98 LYS A CA 1
ATOM 752 C C . LYS A 1 98 ? -14.461 -24.078 -0.139 1 76.25 98 LYS A C 1
ATOM 754 O O . LYS A 1 98 ? -13.656 -23.516 0.601 1 76.25 98 LYS A O 1
ATOM 759 N N . CYS A 1 99 ? -14.148 -25.031 -1.076 1 84.06 99 CYS A N 1
ATOM 760 C CA . CYS A 1 99 ? -12.75 -25.078 -1.503 1 84.06 99 CYS A CA 1
ATOM 761 C C . CYS A 1 99 ? -12.57 -24.375 -2.846 1 84.06 99 CYS A C 1
ATOM 763 O O . CYS A 1 99 ? -13.414 -24.5 -3.736 1 84.06 99 CYS A O 1
ATOM 765 N N . ILE A 1 100 ? -11.477 -23.609 -2.957 1 88.44 100 ILE A N 1
ATOM 766 C CA . ILE A 1 100 ? -11.156 -22.875 -4.168 1 88.44 100 ILE A CA 1
ATOM 767 C C . ILE A 1 100 ? -10.281 -23.719 -5.082 1 88.44 100 ILE A C 1
ATOM 769 O O . ILE A 1 100 ? -9.312 -24.328 -4.629 1 88.44 100 ILE A O 1
ATOM 773 N N . THR A 1 101 ? -10.688 -23.828 -6.324 1 87.38 101 THR A N 1
ATOM 774 C CA . THR A 1 101 ? -9.867 -24.531 -7.309 1 87.38 101 THR A CA 1
ATOM 775 C C . THR A 1 101 ? -9.555 -23.609 -8.492 1 87.38 101 THR A C 1
ATOM 777 O O . THR A 1 101 ? -10.375 -22.781 -8.875 1 87.38 101 THR A O 1
ATOM 780 N N . ILE A 1 102 ? -8.344 -23.797 -9.031 1 90.75 102 ILE A N 1
ATOM 781 C CA . ILE A 1 102 ? -7.949 -22.984 -10.18 1 90.75 102 ILE A CA 1
ATOM 782 C C . ILE A 1 102 ? -8.492 -23.625 -11.461 1 90.75 102 ILE A C 1
ATOM 784 O O . ILE A 1 102 ? -8.516 -24.859 -11.586 1 90.75 102 ILE A O 1
ATOM 788 N N . THR A 1 103 ? -8.914 -22.828 -12.406 1 94.62 103 THR A N 1
ATOM 789 C CA . THR A 1 103 ? -9.422 -23.297 -13.688 1 94.62 103 THR A CA 1
ATOM 790 C C . THR A 1 103 ? -8.305 -23.391 -14.719 1 94.62 103 THR A C 1
ATOM 792 O O . THR A 1 103 ? -7.164 -23 -14.438 1 94.62 103 THR A O 1
ATOM 795 N N . ASN A 1 104 ? -8.656 -23.953 -15.891 1 95.44 104 ASN A N 1
ATOM 796 C CA . ASN A 1 104 ? -7.703 -23.984 -17 1 95.44 104 ASN A CA 1
ATOM 797 C C . ASN A 1 104 ? -7.297 -22.578 -17.422 1 95.44 104 ASN A C 1
ATOM 799 O O . ASN A 1 104 ? -6.129 -22.328 -17.734 1 95.44 104 ASN A O 1
ATOM 803 N N . LYS A 1 105 ? -8.219 -21.703 -17.406 1 96.12 105 LYS A N 1
ATOM 804 C CA . LYS A 1 105 ? -7.938 -20.312 -17.719 1 96.12 105 LYS A CA 1
ATOM 805 C C . LYS A 1 105 ? -6.953 -19.703 -16.719 1 96.12 105 LYS A C 1
ATOM 807 O O . LYS A 1 105 ? -6.027 -18.984 -17.109 1 96.12 105 LYS A O 1
ATOM 812 N N . GLY A 1 106 ? -7.23 -20 -15.469 1 95.44 106 GLY A N 1
ATOM 813 C CA . GLY A 1 106 ? -6.324 -19.531 -14.43 1 95.44 106 GLY A CA 1
ATOM 814 C C . GLY A 1 106 ? -4.914 -20.062 -14.586 1 95.44 106 GLY A C 1
ATOM 815 O O . GLY A 1 106 ? -3.941 -19.328 -14.43 1 95.44 106 GLY A O 1
ATOM 816 N N . LEU A 1 107 ? -4.809 -21.312 -14.953 1 94.06 107 LEU A N 1
ATOM 817 C CA . LEU A 1 107 ? -3.508 -21.938 -15.133 1 94.06 107 LEU A CA 1
ATOM 818 C C . LEU A 1 107 ? -2.764 -21.328 -16.312 1 94.06 107 LEU A C 1
ATOM 820 O O . LEU A 1 107 ? -1.567 -21.047 -16.219 1 94.06 107 LEU A O 1
ATOM 824 N N . LYS A 1 108 ? -3.447 -21.125 -17.359 1 95.94 108 LYS A N 1
ATOM 825 C CA . LYS A 1 108 ? -2.848 -20.516 -18.547 1 95.94 108 LYS A CA 1
ATOM 826 C C . LYS A 1 108 ? -2.355 -19.094 -18.25 1 95.94 108 LYS A C 1
ATOM 828 O O . LYS A 1 108 ? -1.286 -18.703 -18.719 1 95.94 108 LYS A O 1
ATOM 833 N N . THR A 1 109 ? -3.135 -18.406 -17.516 1 95.44 109 THR A N 1
ATOM 834 C CA . THR A 1 109 ? -2.758 -17.047 -17.141 1 95.44 109 THR A CA 1
ATOM 835 C C . THR A 1 109 ? -1.497 -17.062 -16.281 1 95.44 109 THR A C 1
ATOM 837 O O . THR A 1 109 ? -0.61 -16.219 -16.469 1 95.44 109 THR A O 1
ATOM 840 N N . LEU A 1 110 ? -1.46 -17.984 -15.398 1 92.38 110 LEU A N 1
ATOM 841 C CA . LEU A 1 110 ? -0.294 -18.094 -14.531 1 92.38 110 LEU A CA 1
ATOM 842 C C . LEU A 1 110 ? 0.956 -18.438 -15.336 1 92.38 110 LEU A C 1
ATOM 844 O O . LEU A 1 110 ? 2.055 -17.984 -15.008 1 92.38 110 LEU A O 1
ATOM 848 N N . GLU A 1 111 ? 0.796 -19.203 -16.312 1 93.56 111 GLU A N 1
ATOM 849 C CA . GLU A 1 111 ? 1.925 -19.562 -17.172 1 93.56 111 GLU A CA 1
ATOM 850 C C . GLU A 1 111 ? 2.553 -18.312 -17.797 1 93.56 111 GLU A C 1
ATOM 852 O O . GLU A 1 111 ? 3.77 -18.25 -17.969 1 93.56 111 GLU A O 1
ATOM 857 N N . VAL A 1 112 ? 1.718 -17.391 -18.078 1 94.69 112 VAL A N 1
ATOM 858 C CA . VAL A 1 112 ? 2.174 -16.125 -18.656 1 94.69 112 VAL A CA 1
ATOM 859 C C . VAL A 1 112 ? 2.688 -15.211 -17.562 1 94.69 112 VAL A C 1
ATOM 861 O O . VAL A 1 112 ? 3.711 -14.547 -17.719 1 94.69 112 VAL A O 1
ATOM 864 N N . ALA A 1 113 ? 2.057 -15.25 -16.469 1 92.88 113 ALA A N 1
ATOM 865 C CA . ALA A 1 113 ? 2.314 -14.305 -15.383 1 92.88 113 ALA A CA 1
ATOM 866 C C . ALA A 1 113 ? 3.617 -14.633 -14.664 1 92.88 113 ALA A C 1
ATOM 868 O O . ALA A 1 113 ? 4.363 -13.727 -14.273 1 92.88 113 ALA A O 1
ATOM 869 N N . ILE A 1 114 ? 3.902 -15.875 -14.484 1 89.06 114 ILE A N 1
ATOM 870 C CA . ILE A 1 114 ? 5 -16.312 -13.633 1 89.06 114 ILE A CA 1
ATOM 871 C C . ILE A 1 114 ? 6.324 -15.789 -14.172 1 89.06 114 ILE A C 1
ATOM 873 O O . ILE A 1 114 ? 7.102 -15.172 -13.445 1 89.06 114 ILE A O 1
ATOM 877 N N . PRO A 1 115 ? 6.625 -15.984 -15.469 1 91.38 115 PRO A N 1
ATOM 878 C CA . PRO A 1 115 ? 7.879 -15.43 -15.992 1 91.38 115 PRO A CA 1
ATOM 879 C C . PRO A 1 115 ? 7.961 -13.914 -15.852 1 91.38 115 PRO A C 1
ATOM 881 O O . PRO A 1 115 ? 9.047 -13.367 -15.656 1 91.38 115 PRO A O 1
ATOM 884 N N . ILE A 1 116 ? 6.875 -13.234 -16.016 1 91.81 116 ILE A N 1
ATOM 885 C CA . ILE A 1 116 ? 6.836 -11.781 -15.898 1 91.81 116 ILE A CA 1
ATOM 886 C C . ILE A 1 116 ? 7.156 -11.375 -14.461 1 91.81 116 ILE A C 1
ATOM 888 O O . ILE A 1 116 ? 7.953 -10.469 -14.227 1 91.81 116 ILE A O 1
ATOM 892 N N . LEU A 1 117 ? 6.543 -12.062 -13.547 1 87.19 117 LEU A N 1
ATOM 893 C CA . LEU A 1 117 ? 6.785 -11.797 -12.133 1 87.19 117 LEU A CA 1
ATOM 894 C C . LEU A 1 117 ? 8.242 -12.039 -11.773 1 87.19 117 LEU A C 1
ATOM 896 O O . LEU A 1 117 ? 8.852 -11.258 -11.039 1 87.19 117 LEU A O 1
ATOM 900 N N . LYS A 1 118 ? 8.781 -13.07 -12.266 1 87.44 118 LYS A N 1
ATOM 901 C CA . LYS A 1 118 ? 10.18 -13.391 -12.016 1 87.44 118 LYS A CA 1
ATOM 902 C C . LYS A 1 118 ? 11.102 -12.312 -12.57 1 87.44 118 LYS A C 1
ATOM 904 O O . LYS A 1 118 ? 12.078 -11.93 -11.922 1 87.44 118 LYS A O 1
ATOM 909 N N . LYS A 1 119 ? 10.82 -11.898 -13.734 1 91 119 LYS A N 1
ATOM 910 C CA . LYS A 1 119 ? 11.602 -10.844 -14.352 1 91 119 LYS A CA 1
ATOM 911 C C . LYS A 1 119 ? 11.531 -9.555 -13.539 1 91 119 LYS A C 1
ATOM 913 O O . LYS A 1 119 ? 12.547 -8.883 -13.344 1 91 119 LYS A O 1
ATOM 918 N N . ALA A 1 120 ? 10.359 -9.227 -13.141 1 89.06 120 ALA A N 1
ATOM 919 C CA . ALA A 1 120 ? 10.172 -8.031 -12.32 1 89.06 120 ALA A CA 1
ATOM 920 C C . ALA A 1 120 ? 10.961 -8.133 -11.023 1 89.06 120 ALA A C 1
ATOM 922 O O . ALA A 1 120 ? 11.641 -7.184 -10.625 1 89.06 120 ALA A O 1
ATOM 923 N N . GLN A 1 121 ? 10.836 -9.25 -10.352 1 86.25 121 GLN A N 1
ATOM 924 C CA . GLN A 1 121 ? 11.547 -9.477 -9.102 1 86.25 121 GLN A CA 1
ATOM 925 C C . GLN A 1 121 ? 13.062 -9.383 -9.305 1 86.25 121 GLN A C 1
ATOM 927 O O . GLN A 1 121 ? 13.766 -8.773 -8.492 1 86.25 121 GLN A O 1
ATOM 932 N N . SER A 1 122 ? 13.57 -9.945 -10.367 1 89.12 122 SER A N 1
ATOM 933 C CA . SER A 1 122 ? 14.992 -9.906 -10.672 1 89.12 122 SER A CA 1
ATOM 934 C C . SER A 1 122 ? 15.469 -8.477 -10.914 1 89.12 122 SER A C 1
ATOM 936 O O . SER A 1 122 ? 16.578 -8.102 -10.5 1 89.12 122 SER A O 1
ATOM 938 N N . LYS A 1 123 ? 14.672 -7.75 -11.602 1 91.06 123 LYS A N 1
ATOM 939 C CA . LYS A 1 123 ? 15.016 -6.352 -11.852 1 91.06 123 LYS A CA 1
ATOM 940 C C . LYS A 1 123 ? 15.188 -5.586 -10.539 1 91.06 123 LYS A C 1
ATOM 942 O O . LYS A 1 123 ? 16.141 -4.812 -10.391 1 91.06 123 LYS A O 1
ATOM 947 N N . ILE A 1 124 ? 14.305 -5.836 -9.648 1 89.69 124 ILE A N 1
ATOM 948 C CA . ILE A 1 124 ? 14.352 -5.156 -8.359 1 89.69 124 ILE A CA 1
ATOM 949 C C . ILE A 1 124 ? 15.57 -5.629 -7.57 1 89.69 124 ILE A C 1
ATOM 951 O O . ILE A 1 124 ? 16.328 -4.812 -7.031 1 89.69 124 ILE A O 1
ATOM 955 N N . GLU A 1 125 ? 15.742 -6.895 -7.465 1 88.69 125 GLU A N 1
ATOM 956 C CA . GLU A 1 125 ? 16.844 -7.461 -6.703 1 88.69 125 GLU A CA 1
ATOM 957 C C . GLU A 1 125 ? 18.188 -7.039 -7.289 1 88.69 125 GLU A C 1
ATOM 959 O O . GLU A 1 125 ? 19.141 -6.742 -6.547 1 88.69 125 GLU A O 1
ATOM 964 N N . ASP A 1 126 ? 18.297 -7.043 -8.594 1 92.06 126 ASP A N 1
ATOM 965 C CA . ASP A 1 126 ? 19.547 -6.656 -9.258 1 92.06 126 ASP A CA 1
ATOM 966 C C . ASP A 1 126 ? 19.812 -5.164 -9.086 1 92.06 126 ASP A C 1
ATOM 968 O O . ASP A 1 126 ? 20.969 -4.75 -8.938 1 92.06 126 ASP A O 1
ATOM 972 N N . GLY A 1 127 ? 18.812 -4.367 -9.172 1 93.94 127 GLY A N 1
ATOM 973 C CA . GLY A 1 127 ? 18.938 -2.924 -9.078 1 93.94 127 GLY A CA 1
ATOM 974 C C . GLY A 1 127 ? 19.266 -2.441 -7.676 1 93.94 127 GLY A C 1
ATOM 975 O O . GLY A 1 127 ? 20.031 -1.492 -7.508 1 93.94 127 GLY A O 1
ATOM 976 N N . ILE A 1 128 ? 18.734 -3.121 -6.699 1 93.62 128 ILE A N 1
ATOM 977 C CA . ILE A 1 128 ? 18.906 -2.689 -5.316 1 93.62 128 ILE A CA 1
ATOM 978 C C . ILE A 1 128 ? 20.047 -3.471 -4.672 1 93.62 128 ILE A C 1
ATOM 980 O O . ILE A 1 128 ? 20.797 -2.934 -3.848 1 93.62 128 ILE A O 1
ATOM 984 N N . GLY A 1 129 ? 20.266 -4.711 -5.035 1 93.19 129 GLY A N 1
ATOM 985 C CA . GLY A 1 129 ? 21.203 -5.613 -4.406 1 93.19 129 GLY A CA 1
ATOM 986 C C . GLY A 1 129 ? 20.562 -6.598 -3.457 1 93.19 129 GLY A C 1
ATOM 987 O O . GLY A 1 129 ? 19.656 -6.234 -2.693 1 93.19 129 GLY A O 1
ATOM 988 N N . LYS A 1 130 ? 21.078 -7.797 -3.512 1 88.69 130 LYS A N 1
ATOM 989 C CA . LYS A 1 130 ? 20.469 -8.898 -2.771 1 88.69 130 LYS A CA 1
ATOM 990 C C . LYS A 1 130 ? 20.547 -8.656 -1.266 1 88.69 130 LYS A C 1
ATOM 992 O O . LYS A 1 130 ? 19.562 -8.867 -0.547 1 88.69 130 LYS A O 1
ATOM 997 N N . GLU A 1 131 ? 21.578 -8.18 -0.812 1 92 131 GLU A N 1
ATOM 998 C CA . GLU A 1 131 ? 21.766 -7.945 0.616 1 92 131 GLU A CA 1
ATOM 999 C C . GLU A 1 131 ? 20.828 -6.855 1.127 1 92 131 GLU A C 1
ATOM 1001 O O . GLU A 1 131 ? 20.219 -7.004 2.189 1 92 131 GLU A O 1
ATOM 1006 N N . ARG A 1 132 ? 20.688 -5.836 0.388 1 93.5 132 ARG A N 1
ATOM 1007 C CA . ARG A 1 132 ? 19.812 -4.727 0.769 1 93.5 132 ARG A CA 1
ATOM 1008 C C . ARG A 1 132 ? 18.344 -5.156 0.77 1 93.5 132 ARG A C 1
ATOM 1010 O O . ARG A 1 132 ? 17.578 -4.73 1.626 1 93.5 132 ARG A O 1
ATOM 1017 N N . ILE A 1 133 ? 18.047 -6.027 -0.143 1 91.44 133 ILE A N 1
ATOM 1018 C CA . ILE A 1 133 ? 16.672 -6.523 -0.211 1 91.44 133 ILE A CA 1
ATOM 1019 C C . ILE A 1 133 ? 16.375 -7.41 1 1 91.44 133 ILE A C 1
ATOM 1021 O O . ILE A 1 133 ? 15.312 -7.32 1.602 1 91.44 133 ILE A O 1
ATOM 1025 N N . GLU A 1 134 ? 17.312 -8.195 1.305 1 89.56 134 GLU A N 1
ATOM 1026 C CA . GLU A 1 134 ? 17.141 -9.055 2.471 1 89.56 134 GLU A CA 1
ATOM 1027 C C . GLU A 1 134 ? 16.953 -8.234 3.742 1 89.56 134 GLU A C 1
ATOM 1029 O O . GLU A 1 134 ? 16.094 -8.555 4.57 1 89.56 134 GLU A O 1
ATOM 1034 N N . GLU A 1 135 ? 17.703 -7.242 3.859 1 92.94 135 GLU A N 1
ATOM 1035 C CA . GLU A 1 135 ? 17.562 -6.352 5.008 1 92.94 135 GLU A CA 1
ATOM 1036 C C . GLU A 1 135 ? 16.219 -5.645 4.996 1 92.94 135 GLU A C 1
ATOM 1038 O O . GLU A 1 135 ? 15.602 -5.461 6.051 1 92.94 135 GLU A O 1
ATOM 1043 N N . LEU A 1 136 ? 15.867 -5.211 3.842 1 93.44 136 LEU A N 1
ATOM 1044 C CA . LEU A 1 136 ? 14.555 -4.594 3.684 1 93.44 136 LEU A CA 1
ATOM 1045 C C . LEU A 1 136 ? 13.453 -5.527 4.172 1 93.44 136 LEU A C 1
ATOM 1047 O O . LEU A 1 136 ? 12.594 -5.129 4.965 1 93.44 136 LEU A O 1
ATOM 1051 N N . LEU A 1 137 ? 13.492 -6.742 3.742 1 90.19 137 LEU A N 1
ATOM 1052 C CA . LEU A 1 137 ? 12.461 -7.719 4.09 1 90.19 137 LEU A CA 1
ATOM 1053 C C . LEU A 1 137 ? 12.453 -7.98 5.594 1 90.19 137 LEU A C 1
ATOM 1055 O O . LEU A 1 137 ? 11.383 -8.109 6.195 1 90.19 137 LEU A O 1
ATOM 1059 N N . LYS A 1 138 ? 13.586 -8.016 6.16 1 92.25 138 LYS A N 1
ATOM 1060 C CA . LYS A 1 138 ? 13.695 -8.203 7.605 1 92.25 138 LYS A CA 1
ATOM 1061 C C . LYS A 1 138 ? 13.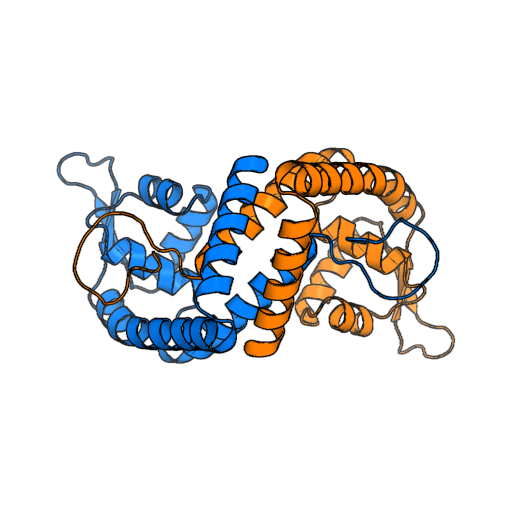062 -7.031 8.359 1 92.25 138 LYS A C 1
ATOM 1063 O O . LYS A 1 138 ? 12.32 -7.234 9.32 1 92.25 138 LYS A O 1
ATOM 1068 N N . THR A 1 139 ? 13.422 -5.918 7.922 1 94.31 139 THR A N 1
ATOM 1069 C CA . THR A 1 139 ? 12.898 -4.719 8.57 1 94.31 139 THR A CA 1
ATOM 1070 C C . THR A 1 139 ? 11.383 -4.648 8.43 1 94.31 139 THR A C 1
ATOM 1072 O O . THR A 1 139 ? 10.68 -4.293 9.383 1 94.31 139 THR A O 1
ATOM 1075 N N . LEU A 1 140 ? 10.867 -4.98 7.254 1 93.19 140 LEU A N 1
ATOM 1076 C CA . LEU A 1 140 ? 9.43 -4.996 7.027 1 93.19 140 LEU A CA 1
ATOM 1077 C C . LEU A 1 140 ? 8.734 -5.973 7.973 1 93.19 140 LEU A C 1
ATOM 1079 O O . LEU A 1 140 ? 7.711 -5.641 8.578 1 93.19 140 LEU A O 1
ATOM 1083 N N . LYS A 1 141 ? 9.289 -7.082 8.117 1 89.62 141 LYS A N 1
ATOM 1084 C CA . LYS A 1 141 ? 8.727 -8.086 9.016 1 89.62 141 LYS A CA 1
ATOM 1085 C C . LYS A 1 141 ? 8.711 -7.586 10.461 1 89.62 141 LYS A C 1
ATOM 1087 O O . LYS A 1 141 ? 7.734 -7.793 11.188 1 89.62 141 LYS A O 1
ATOM 1092 N N . ASP A 1 142 ? 9.773 -6.984 10.844 1 93.94 142 ASP A N 1
ATOM 1093 C CA . ASP A 1 142 ? 9.867 -6.457 12.203 1 93.94 142 ASP A CA 1
ATOM 1094 C C . ASP A 1 142 ? 8.836 -5.359 12.438 1 93.94 142 ASP A C 1
ATOM 1096 O O . ASP A 1 142 ? 8.281 -5.238 13.531 1 93.94 142 ASP A O 1
ATOM 1100 N N . ILE A 1 143 ? 8.609 -4.566 11.414 1 93.06 143 ILE A N 1
ATOM 1101 C CA . ILE A 1 143 ? 7.602 -3.521 11.523 1 93.06 143 ILE A CA 1
ATOM 1102 C C . ILE A 1 143 ? 6.223 -4.152 11.695 1 93.06 143 ILE A C 1
ATOM 1104 O O . ILE A 1 143 ? 5.43 -3.713 12.531 1 93.06 143 ILE A O 1
ATOM 1108 N N . GLU A 1 144 ? 5.914 -5.145 10.914 1 89.06 144 GLU A N 1
ATOM 1109 C CA . GLU A 1 144 ? 4.637 -5.848 11.031 1 89.06 144 GLU A CA 1
ATOM 1110 C C . GLU A 1 144 ? 4.426 -6.379 12.445 1 89.06 144 GLU A C 1
ATOM 1112 O O . GLU A 1 144 ? 3.342 -6.234 13.016 1 89.06 144 GLU A O 1
ATOM 1117 N N . LYS A 1 145 ? 5.422 -6.918 13 1 90.75 145 LYS A N 1
ATOM 1118 C CA . LYS A 1 145 ? 5.344 -7.488 14.344 1 90.75 145 LYS A CA 1
ATOM 1119 C C . LYS A 1 145 ? 5.152 -6.398 15.391 1 90.75 145 LYS A C 1
ATOM 1121 O O . LYS A 1 145 ? 4.453 -6.605 16.391 1 90.75 145 LYS A O 1
ATOM 1126 N N . LEU A 1 146 ? 5.828 -5.328 15.148 1 91.25 146 LEU A N 1
ATOM 1127 C CA . LEU A 1 146 ? 5.785 -4.223 16.094 1 91.25 146 LEU A CA 1
ATOM 1128 C C . LEU A 1 146 ? 4.383 -3.631 16.188 1 91.25 146 LEU A C 1
ATOM 1130 O O . LEU A 1 146 ? 3.92 -3.27 17.266 1 91.25 146 LEU A O 1
ATOM 1134 N N . VAL A 1 147 ? 3.697 -3.561 15.047 1 87.75 147 VAL A N 1
ATOM 1135 C CA . VAL A 1 147 ? 2.447 -2.809 15.023 1 87.75 147 VAL A CA 1
ATOM 1136 C C . VAL A 1 147 ? 1.265 -3.771 15.117 1 87.75 147 VAL A C 1
ATOM 1138 O O . VAL A 1 147 ? 0.118 -3.344 15.273 1 87.75 147 VAL A O 1
ATOM 1141 N N . GLU A 1 148 ? 1.349 -5.062 14.922 1 75.38 148 GLU A N 1
ATOM 1142 C CA . GLU A 1 148 ? 0.286 -6.055 15.047 1 75.38 148 GLU A CA 1
ATOM 1143 C C . GLU A 1 148 ? -0.297 -6.062 16.453 1 75.38 148 GLU A C 1
ATOM 1145 O O . GLU A 1 148 ? 0.419 -5.82 17.438 1 75.38 148 GLU A O 1
ATOM 1150 N N . MET B 1 1 ? 7.164 -15.719 0.03 1 24.91 1 MET B N 1
ATOM 1151 C CA . MET B 1 1 ? 6.836 -16.375 -1.235 1 24.91 1 MET B CA 1
ATOM 1152 C C . MET B 1 1 ? 5.699 -15.648 -1.944 1 24.91 1 MET B C 1
ATOM 1154 O O . MET B 1 1 ? 4.594 -15.547 -1.41 1 24.91 1 MET B O 1
ATOM 1158 N N . CYS B 1 2 ? 6.016 -14.789 -2.75 1 31.45 2 CYS B N 1
ATOM 1159 C CA . CYS B 1 2 ? 6.082 -14.93 -4.199 1 31.45 2 CYS B CA 1
ATOM 1160 C C . CYS B 1 2 ? 6.711 -16.266 -4.586 1 31.45 2 CYS B C 1
ATOM 1162 O O . CYS B 1 2 ? 7.922 -16.453 -4.453 1 31.45 2 CYS B O 1
ATOM 1164 N N . CYS B 1 3 ? 6.012 -17.469 -4.598 1 34.53 3 CYS B N 1
ATOM 1165 C CA . CYS B 1 3 ? 6.348 -18.844 -4.895 1 34.53 3 CYS B CA 1
ATOM 1166 C C . CYS B 1 3 ? 7.102 -18.953 -6.215 1 34.53 3 CYS B C 1
ATOM 1168 O O . CYS B 1 3 ? 7.398 -20.062 -6.676 1 34.53 3 CYS B O 1
ATOM 1170 N N . LEU B 1 4 ? 6.922 -18.188 -7.395 1 35.09 4 LEU B N 1
ATOM 1171 C CA . LEU B 1 4 ? 6.844 -19.016 -8.594 1 35.09 4 LEU B CA 1
ATOM 1172 C C . LEU B 1 4 ? 7.938 -20.078 -8.586 1 35.09 4 LEU B C 1
ATOM 1174 O O . LEU B 1 4 ? 7.668 -21.25 -8.852 1 35.09 4 LEU B O 1
ATOM 1178 N N . ILE B 1 5 ? 9.172 -20.094 -9.516 1 33.59 5 ILE B N 1
ATOM 1179 C CA . ILE B 1 5 ? 9.742 -21.234 -10.211 1 33.59 5 ILE B CA 1
ATOM 1180 C C . ILE B 1 5 ? 10.414 -22.172 -9.211 1 33.59 5 ILE B C 1
ATOM 1182 O O . ILE B 1 5 ? 10.602 -23.359 -9.484 1 33.59 5 ILE B O 1
ATOM 1186 N N . SER B 1 6 ? 11.57 -21.906 -8.648 1 33.66 6 SER B N 1
ATOM 1187 C CA . SER B 1 6 ? 12.406 -23.031 -8.234 1 33.66 6 SER B CA 1
ATOM 1188 C C . SER B 1 6 ? 11.633 -23.984 -7.332 1 33.66 6 SER B C 1
ATOM 1190 O O . SER B 1 6 ? 10.641 -23.609 -6.715 1 33.66 6 SER B O 1
ATOM 1192 N N . SER B 1 7 ? 12.18 -25.359 -6.918 1 33.06 7 SER B N 1
ATOM 1193 C CA . SER B 1 7 ? 11.922 -26.719 -6.461 1 33.06 7 SER B CA 1
ATOM 1194 C C . SER B 1 7 ? 10.953 -26.734 -5.285 1 33.06 7 SER B C 1
ATOM 1196 O O . SER B 1 7 ? 10.016 -27.531 -5.258 1 33.06 7 SER B O 1
ATOM 1198 N N . ILE B 1 8 ? 11.438 -26.859 -3.801 1 32.12 8 ILE B N 1
ATOM 1199 C CA . ILE B 1 8 ? 11.336 -27.469 -2.48 1 32.12 8 ILE B CA 1
ATOM 1200 C C . ILE B 1 8 ? 10.172 -26.859 -1.709 1 32.12 8 ILE B C 1
ATOM 1202 O O . ILE B 1 8 ? 9.695 -25.766 -2.053 1 32.12 8 ILE B O 1
ATOM 1206 N N . ASN B 1 9 ? 10.43 -26.5 -0.142 1 34.81 9 ASN B N 1
ATOM 1207 C CA . ASN B 1 9 ? 9.992 -26.25 1.226 1 34.81 9 ASN B CA 1
ATOM 1208 C C . ASN B 1 9 ? 9.156 -24.984 1.319 1 34.81 9 ASN B C 1
ATOM 1210 O O . ASN B 1 9 ? 9.25 -24.109 0.456 1 34.81 9 ASN B O 1
ATOM 1214 N N . LYS B 1 10 ? 8.727 -24.406 2.703 1 36.62 10 LYS B N 1
ATOM 1215 C CA . LYS B 1 10 ? 7.754 -23.766 3.578 1 36.62 10 LYS B CA 1
ATOM 1216 C C . LYS B 1 10 ? 7.652 -22.266 3.289 1 36.62 10 LYS B C 1
ATOM 1218 O O . LYS B 1 10 ? 6.727 -21.594 3.754 1 36.62 10 LYS B O 1
ATOM 1223 N N . ASN B 1 11 ? 8.758 -21.344 3.463 1 38.19 11 ASN B N 1
ATOM 1224 C CA . ASN B 1 11 ? 8.68 -19.938 3.795 1 38.19 11 ASN B CA 1
ATOM 1225 C C . ASN B 1 11 ? 8.305 -19.094 2.58 1 38.19 11 ASN B C 1
ATOM 1227 O O . ASN B 1 11 ? 9.039 -19.047 1.595 1 38.19 11 ASN B O 1
ATOM 1231 N N . THR B 1 12 ? 7.105 -18.953 2.172 1 41.88 12 THR B N 1
ATOM 1232 C CA . THR B 1 12 ? 6.523 -17.984 1.244 1 41.88 12 THR B CA 1
ATOM 1233 C C . THR B 1 12 ? 7.473 -16.812 1.021 1 41.88 12 THR B C 1
ATOM 1235 O O . THR B 1 12 ? 7.723 -16.031 1.939 1 41.88 12 THR B O 1
ATOM 1238 N N . GLN B 1 13 ? 8.812 -16.922 0.557 1 46.62 13 GLN B N 1
ATOM 1239 C CA . GLN B 1 13 ? 9.594 -15.75 0.181 1 46.62 13 GLN B CA 1
ATOM 1240 C C . GLN B 1 13 ? 8.711 -14.688 -0.459 1 46.62 13 GLN B C 1
ATOM 1242 O O . GLN B 1 13 ? 8.195 -14.875 -1.563 1 46.62 13 GLN B O 1
ATOM 1247 N N . SER B 1 14 ? 7.848 -14.062 0.169 1 58.22 14 SER B N 1
ATOM 1248 C CA . SER B 1 14 ? 7.066 -12.875 -0.169 1 58.22 14 SER B CA 1
ATOM 1249 C C . SER B 1 14 ? 7.898 -11.875 -0.967 1 58.22 14 SER B C 1
ATOM 1251 O O . SER B 1 14 ? 9.102 -11.727 -0.726 1 58.22 14 SER B O 1
ATOM 1253 N N . CYS B 1 15 ? 7.742 -11.836 -2.398 1 74.38 15 CYS B N 1
ATOM 1254 C CA . CYS B 1 15 ? 8.375 -10.836 -3.252 1 74.38 15 CYS B CA 1
ATOM 1255 C C . CYS B 1 15 ? 8.359 -9.469 -2.588 1 74.38 15 CYS B C 1
ATOM 1257 O O . CYS B 1 15 ? 7.645 -9.258 -1.606 1 74.38 15 CYS B O 1
ATOM 1259 N N . ALA B 1 16 ? 9.422 -8.75 -2.922 1 79 16 ALA B N 1
ATOM 1260 C CA . ALA B 1 16 ? 9.562 -7.391 -2.41 1 79 16 ALA B CA 1
ATOM 1261 C C . ALA B 1 16 ? 8.234 -6.637 -2.48 1 79 16 ALA B C 1
ATOM 1263 O O . ALA B 1 16 ? 7.82 -6.004 -1.508 1 79 16 ALA B O 1
ATOM 1264 N N . CYS B 1 17 ? 7.523 -6.934 -3.496 1 84.44 17 CYS B N 1
ATOM 1265 C CA . CYS B 1 17 ? 6.262 -6.234 -3.705 1 84.44 17 CYS B CA 1
ATOM 1266 C C . CYS B 1 17 ? 5.203 -6.711 -2.717 1 84.44 17 CYS B C 1
ATOM 1268 O O . CYS B 1 17 ? 4.512 -5.898 -2.102 1 84.44 17 CYS B O 1
ATOM 1270 N N . GLY B 1 18 ? 5.105 -8.008 -2.562 1 83.88 18 GLY B N 1
ATOM 1271 C CA . GLY B 1 18 ? 4.137 -8.562 -1.628 1 83.88 18 GLY B CA 1
ATOM 1272 C C . GLY B 1 18 ? 4.391 -8.148 -0.191 1 83.88 18 GLY B C 1
ATOM 1273 O O . GLY B 1 18 ? 3.457 -7.805 0.536 1 83.88 18 GLY B O 1
ATOM 1274 N N . ASN B 1 19 ? 5.609 -8.18 0.194 1 85 19 ASN B N 1
ATOM 1275 C CA . ASN B 1 19 ? 5.973 -7.793 1.553 1 85 19 ASN B CA 1
ATOM 1276 C C . ASN B 1 19 ? 5.727 -6.305 1.798 1 85 19 ASN B C 1
ATOM 1278 O O . ASN B 1 19 ? 5.242 -5.918 2.863 1 85 19 ASN B O 1
ATOM 1282 N N . LEU B 1 20 ? 6.039 -5.547 0.839 1 90.75 20 LEU B N 1
ATOM 1283 C CA . LEU B 1 20 ? 5.773 -4.117 0.944 1 90.75 20 LEU B CA 1
ATOM 1284 C C . LEU B 1 20 ? 4.277 -3.854 1.099 1 90.75 20 LEU B C 1
ATOM 1286 O O . LEU B 1 20 ? 3.867 -3.066 1.954 1 90.75 20 LEU B O 1
ATOM 1290 N N . ARG B 1 21 ? 3.543 -4.504 0.33 1 87.31 21 ARG B N 1
ATOM 1291 C CA . ARG B 1 21 ? 2.096 -4.32 0.385 1 87.31 21 ARG B CA 1
ATOM 1292 C C . ARG B 1 21 ? 1.543 -4.742 1.742 1 87.31 21 ARG B C 1
ATOM 1294 O O . ARG B 1 21 ? 0.729 -4.031 2.336 1 87.31 21 ARG B O 1
ATOM 1301 N N . LYS B 1 22 ? 1.958 -5.848 2.174 1 85.81 22 LYS B N 1
ATOM 1302 C CA . LYS B 1 22 ? 1.494 -6.348 3.465 1 85.81 22 LYS B CA 1
ATOM 1303 C C . LYS B 1 22 ? 1.876 -5.391 4.594 1 85.81 22 LYS B C 1
ATOM 1305 O O . LYS B 1 22 ? 1.037 -5.035 5.422 1 85.81 22 LYS B O 1
ATOM 1310 N N . THR B 1 23 ? 3.137 -5.039 4.641 1 90.44 23 THR B N 1
ATOM 1311 C CA . THR B 1 23 ? 3.617 -4.148 5.691 1 90.44 23 THR B CA 1
ATOM 1312 C C . THR B 1 23 ? 2.92 -2.793 5.613 1 90.44 23 THR B C 1
ATOM 1314 O O . THR B 1 23 ? 2.545 -2.223 6.641 1 90.44 23 THR B O 1
ATOM 1317 N N . THR B 1 24 ? 2.785 -2.334 4.406 1 91.44 24 THR B N 1
ATOM 1318 C CA . THR B 1 24 ? 2.115 -1.049 4.238 1 91.44 24 THR B CA 1
ATOM 1319 C C . THR B 1 24 ? 0.677 -1.118 4.738 1 91.44 24 THR B C 1
ATOM 1321 O O . THR B 1 24 ? 0.194 -0.185 5.383 1 91.44 24 THR B O 1
ATOM 1324 N N . ARG B 1 25 ? 0.007 -2.16 4.48 1 86.88 25 ARG B N 1
ATOM 1325 C CA . ARG B 1 25 ? -1.362 -2.332 4.957 1 86.88 25 ARG B CA 1
ATOM 1326 C C . ARG B 1 25 ? -1.412 -2.354 6.48 1 86.88 25 ARG B C 1
ATOM 1328 O O . ARG B 1 25 ? -2.248 -1.683 7.09 1 86.88 25 ARG B O 1
ATOM 1335 N N . THR B 1 26 ? -0.55 -3.111 7.043 1 88.88 26 THR B N 1
ATOM 1336 C CA . THR B 1 26 ? -0.548 -3.281 8.492 1 88.88 26 THR B CA 1
ATOM 1337 C C . THR B 1 26 ? -0.211 -1.968 9.188 1 88.88 26 THR B C 1
ATOM 1339 O O . THR B 1 26 ? -0.86 -1.596 10.172 1 88.88 26 THR B O 1
ATOM 1342 N N . ILE B 1 27 ? 0.815 -1.312 8.672 1 91.25 27 ILE B N 1
ATOM 1343 C CA . ILE B 1 27 ? 1.218 -0.067 9.312 1 91.25 27 ILE B CA 1
ATOM 1344 C C . ILE B 1 27 ? 0.13 0.988 9.117 1 91.25 27 ILE B C 1
ATOM 1346 O O . ILE B 1 27 ? -0.105 1.815 10 1 91.25 27 ILE B O 1
ATOM 1350 N N . THR B 1 28 ? -0.482 0.996 7.977 1 90.81 28 THR B N 1
ATOM 1351 C CA . THR B 1 28 ? -1.581 1.923 7.73 1 90.81 28 THR B CA 1
ATOM 1352 C C . THR B 1 28 ? -2.73 1.67 8.703 1 90.81 28 THR B C 1
ATOM 1354 O O . THR B 1 28 ? -3.297 2.611 9.258 1 90.81 28 THR B O 1
ATOM 1357 N N . GLN B 1 29 ? -3.059 0.435 8.906 1 89.81 29 GLN B N 1
ATOM 1358 C CA . GLN B 1 29 ? -4.105 0.083 9.859 1 89.81 29 GLN B CA 1
ATOM 1359 C C . GLN B 1 29 ? -3.736 0.533 11.273 1 89.81 29 GLN B C 1
ATOM 1361 O O . GLN B 1 29 ? -4.598 0.989 12.031 1 89.81 29 GLN B O 1
ATOM 1366 N N . PHE B 1 30 ? -2.516 0.375 11.648 1 91.62 30 PHE B N 1
ATOM 1367 C CA . PHE B 1 30 ? -2.008 0.817 12.938 1 91.62 30 PHE B CA 1
ATOM 1368 C C . PHE B 1 30 ? -2.219 2.316 13.117 1 91.62 30 PHE B C 1
ATOM 1370 O O . PHE B 1 30 ? -2.738 2.756 14.148 1 91.62 30 PHE B O 1
ATOM 1377 N N . TYR B 1 31 ? -1.819 3.082 12.109 1 92.19 31 TYR B N 1
ATOM 1378 C CA . TYR B 1 31 ? -1.996 4.527 12.164 1 92.19 31 TYR B CA 1
ATOM 1379 C C . TYR B 1 31 ? -3.475 4.895 12.211 1 92.19 31 TYR B C 1
ATOM 1381 O O . TYR B 1 31 ? -3.875 5.785 12.961 1 92.19 31 TYR B O 1
ATOM 1389 N N . ASP B 1 32 ? -4.246 4.23 11.438 1 93.12 32 ASP B N 1
ATOM 1390 C CA . ASP B 1 32 ? -5.68 4.5 11.398 1 93.12 32 ASP B CA 1
ATOM 1391 C C . ASP B 1 32 ? -6.316 4.262 12.766 1 93.12 32 ASP B C 1
ATOM 1393 O O . ASP B 1 32 ? -7.176 5.031 13.203 1 93.12 32 ASP B O 1
ATOM 1397 N N . LYS B 1 33 ? -5.91 3.188 13.344 1 93.88 33 LYS B N 1
ATOM 1398 C CA . LYS B 1 33 ? -6.422 2.889 14.68 1 93.88 33 LYS B CA 1
ATOM 1399 C C . LYS B 1 33 ? -6.062 3.994 15.664 1 93.88 33 LYS B C 1
ATOM 1401 O O . LYS B 1 33 ? -6.895 4.406 16.469 1 93.88 33 LYS B O 1
ATOM 1406 N N . MET B 1 34 ? -4.863 4.457 15.617 1 92.75 34 MET B N 1
ATOM 1407 C CA . MET B 1 34 ? -4.402 5.5 16.531 1 92.75 34 MET B CA 1
ATOM 1408 C C . MET B 1 34 ? -5.105 6.824 16.25 1 92.75 34 MET B C 1
ATOM 1410 O O . MET B 1 34 ? -5.32 7.625 17.156 1 92.75 34 MET B O 1
ATOM 1414 N N . LEU B 1 35 ? -5.535 7.039 15.023 1 94.5 35 LEU B N 1
ATOM 1415 C CA . LEU B 1 35 ? -6.09 8.32 14.602 1 94.5 35 LEU B CA 1
ATOM 1416 C C . LEU B 1 35 ? -7.605 8.328 14.742 1 94.5 35 LEU B C 1
ATOM 1418 O O . LEU B 1 35 ? -8.258 9.312 14.391 1 94.5 35 LEU B O 1
ATOM 1422 N N . LYS B 1 36 ? -8.141 7.297 15.305 1 94.44 36 LYS B N 1
ATOM 1423 C CA . LYS B 1 36 ? -9.586 7.172 15.461 1 94.44 36 LYS B CA 1
ATOM 1424 C C . LYS B 1 36 ? -10.172 8.406 16.141 1 94.44 36 LYS B C 1
ATOM 1426 O O . LYS B 1 36 ? -11.234 8.898 15.75 1 94.44 36 LYS B O 1
ATOM 1431 N N . PRO B 1 37 ? -9.547 8.969 17.125 1 93.62 37 PRO B N 1
ATOM 1432 C CA . PRO B 1 37 ? -10.094 10.133 17.812 1 93.62 37 PRO B CA 1
ATOM 1433 C C . PRO B 1 37 ? -10.281 11.336 16.875 1 93.62 37 PRO B C 1
ATOM 1435 O O . PRO B 1 37 ? -11.062 12.242 17.188 1 93.62 37 PRO B O 1
ATOM 1438 N N . THR B 1 38 ? -9.586 11.422 15.781 1 93.31 38 THR B N 1
ATOM 1439 C CA . THR B 1 38 ? -9.695 12.547 14.859 1 93.31 38 THR B CA 1
ATOM 1440 C C . THR B 1 38 ? -10.859 12.359 13.898 1 93.31 38 THR B C 1
ATOM 1442 O O . THR B 1 38 ? -11.32 13.312 13.273 1 93.31 38 THR B O 1
ATOM 1445 N N . GLY B 1 39 ? -11.242 11.133 13.75 1 92.56 39 GLY B N 1
ATOM 1446 C CA . GLY B 1 39 ? -12.273 10.812 12.781 1 92.56 39 GLY B CA 1
ATOM 1447 C C . GLY B 1 39 ? -11.75 10.688 11.359 1 92.56 39 GLY B C 1
ATOM 1448 O O . GLY B 1 39 ? -12.516 10.438 10.43 1 92.56 39 GLY B O 1
ATOM 1449 N N . LEU B 1 40 ? -10.453 10.922 11.172 1 92.88 40 LEU B N 1
ATOM 1450 C CA . LEU B 1 40 ? -9.844 10.828 9.852 1 92.88 40 LEU B CA 1
ATOM 1451 C C . LEU B 1 40 ? -8.898 9.633 9.781 1 92.88 40 LEU B C 1
ATOM 1453 O O . LEU B 1 40 ? -8.273 9.266 10.781 1 92.88 40 LEU B O 1
ATOM 1457 N N . LYS B 1 41 ? -8.773 9.07 8.617 1 91.31 41 LYS B N 1
ATOM 1458 C CA . LYS B 1 41 ? -7.77 8.047 8.344 1 91.31 41 LYS B CA 1
ATOM 1459 C C . LYS B 1 41 ? -6.383 8.672 8.18 1 91.31 41 LYS B C 1
ATOM 1461 O O . LYS B 1 41 ? -6.258 9.883 7.996 1 91.31 41 LYS B O 1
ATOM 1466 N N . SER B 1 42 ? -5.383 7.777 8.25 1 90 42 SER B N 1
ATOM 1467 C CA . SER B 1 42 ? -4 8.234 8.164 1 90 42 SER B CA 1
ATOM 1468 C C . SER B 1 42 ? -3.74 8.953 6.844 1 90 42 SER B C 1
ATOM 1470 O O . SER B 1 42 ? -3.086 10 6.816 1 90 42 SER B O 1
ATOM 1472 N N . THR B 1 43 ? -4.305 8.438 5.777 1 86.06 43 THR B N 1
ATOM 1473 C CA . THR B 1 43 ? -4.102 9.047 4.465 1 86.06 43 THR B CA 1
ATOM 1474 C C . THR B 1 43 ? -4.746 10.43 4.406 1 86.06 43 THR B C 1
ATOM 1476 O O . THR B 1 43 ? -4.172 11.367 3.846 1 86.06 43 THR B O 1
ATOM 1479 N N . GLN B 1 44 ? -5.867 10.555 4.961 1 87.38 44 GLN B N 1
ATOM 1480 C CA . GLN B 1 44 ? -6.57 11.828 4.988 1 87.38 44 GLN B CA 1
ATOM 1481 C C . GLN B 1 44 ? -5.852 12.836 5.883 1 87.38 44 GLN B C 1
ATOM 1483 O O . GLN B 1 44 ? -5.734 14.016 5.531 1 87.38 44 GLN B O 1
ATOM 1488 N N . CYS B 1 45 ? -5.445 12.344 7.02 1 88.25 45 CYS B N 1
ATOM 1489 C CA . CYS B 1 45 ? -4.73 13.211 7.953 1 88.25 45 CYS B CA 1
ATOM 1490 C C . CYS B 1 45 ? -3.441 13.734 7.332 1 88.25 45 CYS B C 1
ATOM 1492 O O . CYS B 1 45 ? -3.121 14.914 7.465 1 88.25 45 CYS B O 1
ATOM 1494 N N . LEU B 1 46 ? -2.742 12.875 6.711 1 83.12 46 LEU B N 1
ATOM 1495 C CA . LEU B 1 46 ? -1.483 13.273 6.09 1 83.12 46 LEU B CA 1
ATOM 1496 C C . LEU B 1 46 ? -1.723 14.273 4.965 1 83.12 46 LEU B C 1
ATOM 1498 O O . LEU B 1 46 ? -0.947 15.219 4.793 1 83.12 46 LEU B O 1
ATOM 1502 N N . LEU B 1 47 ? -2.705 14.016 4.25 1 85.31 47 LEU B N 1
ATOM 1503 C CA . LEU B 1 47 ? -3.055 14.961 3.195 1 85.31 47 LEU B CA 1
ATOM 1504 C C . LEU B 1 47 ? -3.404 16.328 3.783 1 85.31 47 LEU B C 1
ATOM 1506 O O . LEU B 1 47 ? -2.973 17.359 3.266 1 85.31 47 LEU B O 1
ATOM 1510 N N . LEU B 1 48 ? -4.203 16.297 4.77 1 88.5 48 LEU B N 1
ATOM 1511 C CA . LEU B 1 48 ? -4.582 17.516 5.461 1 88.5 48 LEU B CA 1
ATOM 1512 C C . LEU B 1 48 ? -3.35 18.266 5.98 1 88.5 48 LEU B C 1
ATOM 1514 O O . LEU B 1 48 ? -3.26 19.484 5.871 1 88.5 48 LEU B O 1
ATOM 1518 N N . LEU B 1 49 ? -2.508 17.547 6.504 1 85.5 49 LEU B N 1
ATOM 1519 C CA . LEU B 1 49 ? -1.255 18.094 7 1 85.5 49 LEU B CA 1
ATOM 1520 C C . LEU B 1 49 ? -0.462 18.75 5.871 1 85.5 49 LEU B C 1
ATOM 1522 O O . LEU B 1 49 ? 0.039 19.859 6.016 1 85.5 49 LEU B O 1
ATOM 1526 N N . ASP B 1 50 ? -0.324 18.031 4.77 1 81.25 50 ASP B N 1
ATOM 1527 C CA . ASP B 1 50 ? 0.392 18.562 3.615 1 81.25 50 ASP B CA 1
ATOM 1528 C C . ASP B 1 50 ? -0.237 19.875 3.131 1 81.25 50 ASP B C 1
ATOM 1530 O O . ASP B 1 50 ? 0.473 20.812 2.779 1 81.25 50 ASP B O 1
ATOM 1534 N N . ILE B 1 51 ? -1.456 19.859 3.094 1 84.69 51 ILE B N 1
ATOM 1535 C CA . ILE B 1 51 ? -2.189 21.047 2.664 1 84.69 51 ILE B CA 1
ATOM 1536 C C . ILE B 1 51 ? -1.937 22.188 3.639 1 84.69 51 ILE B C 1
ATOM 1538 O O . ILE B 1 51 ? -1.764 23.344 3.225 1 84.69 51 ILE B O 1
ATOM 1542 N N . SER B 1 52 ? -1.969 21.906 4.906 1 84.94 52 SER B N 1
ATOM 1543 C CA . SER B 1 52 ? -1.77 22.922 5.938 1 84.94 52 SER B CA 1
ATOM 1544 C C . SER B 1 52 ? -0.374 23.531 5.848 1 84.94 52 SER B C 1
ATOM 1546 O O . SER B 1 52 ? -0.175 24.688 6.203 1 84.94 52 SER B O 1
ATOM 1548 N N . LEU B 1 53 ? 0.54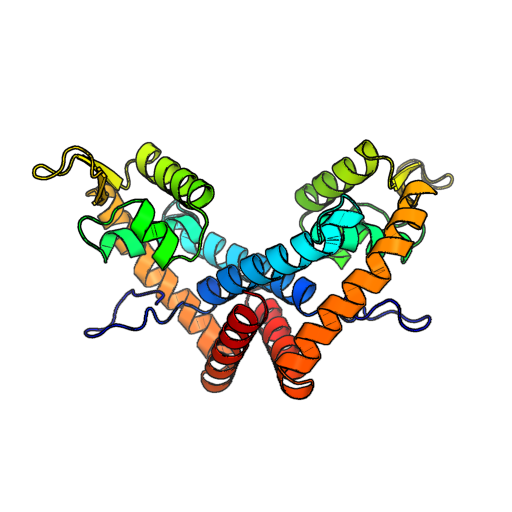5 22.781 5.375 1 79.81 53 LEU B N 1
ATOM 1549 C CA . LEU B 1 53 ? 1.935 23.219 5.309 1 79.81 53 LEU B CA 1
ATOM 1550 C C . LEU B 1 53 ? 2.201 23.984 4.016 1 79.81 53 LEU B C 1
ATOM 1552 O O . LEU B 1 53 ? 3.215 24.672 3.898 1 79.81 53 LEU B O 1
ATOM 1556 N N . ASN B 1 54 ? 1.429 23.734 3.072 1 77.12 54 ASN B N 1
ATOM 1557 C CA . ASN B 1 54 ? 1.563 24.406 1.784 1 77.12 54 ASN B CA 1
ATOM 1558 C C . ASN B 1 54 ? 0.389 25.344 1.515 1 77.12 54 ASN B C 1
ATOM 1560 O O . ASN B 1 54 ? -0.66 24.906 1.036 1 77.12 54 ASN B O 1
ATOM 1564 N N . GLU B 1 55 ? 0.636 26.547 1.816 1 73.69 55 GLU B N 1
ATOM 1565 C CA . GLU B 1 55 ? -0.438 27.516 1.615 1 73.69 55 GLU B CA 1
ATOM 1566 C C . GLU B 1 55 ? -0.784 27.656 0.136 1 73.69 55 GLU B C 1
ATOM 1568 O O . GLU B 1 55 ? 0.106 27.672 -0.717 1 73.69 55 GLU B O 1
ATOM 1573 N N . ASN B 1 56 ? -2.027 27.672 -0.229 1 76.38 56 ASN B N 1
ATOM 1574 C CA . ASN B 1 56 ? -2.543 27.922 -1.57 1 76.38 56 ASN B CA 1
ATOM 1575 C C . ASN B 1 56 ? -2.035 26.875 -2.57 1 76.38 56 ASN B C 1
ATOM 1577 O O . ASN B 1 56 ? -1.651 27.234 -3.688 1 76.38 56 ASN B O 1
ATOM 1581 N N . ILE B 1 57 ? -1.971 25.734 -2.121 1 80.25 57 ILE B N 1
ATOM 1582 C CA . ILE B 1 57 ? -1.491 24.688 -3.008 1 80.25 57 ILE B CA 1
ATOM 1583 C C . ILE B 1 57 ? -2.617 24.234 -3.938 1 80.25 57 ILE B C 1
ATOM 1585 O O . ILE B 1 57 ? -3.781 24.188 -3.529 1 80.25 57 ILE B O 1
ATOM 1589 N N . SER B 1 58 ? -2.236 24 -5.184 1 83.62 58 SER B N 1
ATOM 1590 C CA . SER B 1 58 ? -3.199 23.469 -6.145 1 83.62 58 SER B CA 1
ATOM 1591 C C . SER B 1 58 ? -3.285 21.953 -6.062 1 83.62 58 SER B C 1
ATOM 1593 O O . SER B 1 58 ? -2.375 21.297 -5.551 1 83.62 58 SER B O 1
ATOM 1595 N N . VAL B 1 59 ? -4.457 21.453 -6.523 1 82.19 59 VAL B N 1
ATOM 1596 C CA . VAL B 1 59 ? -4.648 20 -6.566 1 82.19 59 VAL B CA 1
ATOM 1597 C C . VAL B 1 59 ? -3.535 19.359 -7.387 1 82.19 59 VAL B C 1
ATOM 1599 O O . VAL B 1 59 ? -3.004 18.312 -7.008 1 82.19 59 VAL B O 1
ATOM 1602 N N . SER B 1 60 ? -3.145 20 -8.398 1 81.94 60 SER B N 1
ATOM 1603 C CA . SER B 1 60 ? -2.096 19.469 -9.266 1 81.94 60 SER B CA 1
ATOM 1604 C C . SER B 1 60 ? -0.751 19.438 -8.547 1 81.94 60 SER B C 1
ATOM 1606 O O . SER B 1 60 ? -0.024 18.438 -8.633 1 81.94 60 SER B O 1
ATOM 1608 N N . SER B 1 61 ? -0.427 20.438 -7.887 1 80.88 61 SER B N 1
ATOM 1609 C CA . SER B 1 61 ? 0.826 20.516 -7.141 1 80.88 61 SER B CA 1
ATOM 1610 C C . SER B 1 61 ? 0.859 19.469 -6.02 1 80.88 61 SER B C 1
ATOM 1612 O O . SER B 1 61 ? 1.906 18.891 -5.738 1 80.88 61 SER B O 1
ATOM 1614 N N . LEU B 1 62 ? -0.256 19.234 -5.406 1 80.25 62 LEU B N 1
ATOM 1615 C CA . LEU B 1 62 ? -0.368 18.234 -4.355 1 80.25 62 LEU B CA 1
ATOM 1616 C C . LEU B 1 62 ? -0.076 16.844 -4.906 1 80.25 62 LEU B C 1
ATOM 1618 O O . LEU B 1 62 ? 0.633 16.062 -4.273 1 80.25 62 LEU B O 1
ATOM 1622 N N . GLY B 1 63 ? -0.614 16.531 -6.047 1 78.75 63 GLY B N 1
ATOM 1623 C CA . GLY B 1 63 ? -0.342 15.266 -6.699 1 78.75 63 GLY B CA 1
ATOM 1624 C C . GLY B 1 63 ? 1.134 15.031 -6.965 1 78.75 63 GLY B C 1
ATOM 1625 O O . GLY B 1 63 ? 1.644 13.93 -6.746 1 78.75 63 GLY B O 1
ATOM 1626 N N . ASN B 1 64 ? 1.804 16.062 -7.375 1 75.62 64 ASN B N 1
ATOM 1627 C CA . ASN B 1 64 ? 3.232 16 -7.664 1 75.62 64 ASN B CA 1
ATOM 1628 C C . ASN B 1 64 ? 4.047 15.734 -6.398 1 75.62 64 ASN B C 1
ATOM 1630 O O . ASN B 1 64 ? 4.961 14.906 -6.402 1 75.62 64 ASN B O 1
ATOM 1634 N N . ILE B 1 65 ? 3.629 16.406 -5.371 1 68.75 65 ILE B N 1
ATOM 1635 C CA . ILE B 1 65 ? 4.328 16.297 -4.098 1 68.75 65 ILE B CA 1
ATOM 1636 C C . ILE B 1 65 ? 4.121 14.891 -3.527 1 68.75 65 ILE B C 1
ATOM 1638 O O . ILE B 1 65 ? 5.051 14.289 -2.979 1 68.75 65 ILE B O 1
ATOM 1642 N N . LEU B 1 66 ? 2.953 14.336 -3.695 1 71.25 66 LEU B N 1
ATOM 1643 C CA . LEU B 1 66 ? 2.59 13.055 -3.1 1 71.25 66 LEU B CA 1
ATOM 1644 C C . LEU B 1 66 ? 2.85 11.914 -4.074 1 71.25 66 LEU B C 1
ATOM 1646 O O . LEU B 1 66 ? 2.713 10.742 -3.711 1 71.25 66 LEU B O 1
ATOM 1650 N N . LEU B 1 67 ? 3.273 12.188 -5.281 1 72.25 67 LEU B N 1
ATOM 1651 C CA . LEU B 1 67 ? 3.5 11.219 -6.348 1 72.25 67 LEU B CA 1
ATOM 1652 C C . LEU B 1 67 ? 2.258 10.359 -6.574 1 72.25 67 LEU B C 1
ATOM 1654 O O . LEU B 1 67 ? 2.35 9.133 -6.641 1 72.25 67 LEU B O 1
ATOM 1658 N N . MET B 1 68 ? 1.209 11.023 -6.523 1 75.75 68 MET B N 1
ATOM 1659 C CA . MET B 1 68 ? -0.073 10.375 -6.793 1 75.75 68 MET B CA 1
ATOM 1660 C C . MET B 1 68 ? -0.702 10.93 -8.07 1 75.75 68 MET B C 1
ATOM 1662 O O . MET B 1 68 ? -0.453 12.07 -8.445 1 75.75 68 MET B O 1
ATOM 1666 N N . ASP B 1 69 ? -1.398 10.055 -8.688 1 77.25 69 ASP B N 1
ATOM 1667 C CA . ASP B 1 69 ? -2.096 10.539 -9.875 1 77.25 69 ASP B CA 1
ATOM 1668 C C . ASP B 1 69 ? -3.203 11.523 -9.5 1 77.25 69 ASP B C 1
ATOM 1670 O O . ASP B 1 69 ? -3.742 11.469 -8.391 1 77.25 69 ASP B O 1
ATOM 1674 N N . GLN B 1 70 ? -3.449 12.312 -10.414 1 79.69 70 GLN B N 1
ATOM 1675 C CA . GLN B 1 70 ? -4.383 13.414 -10.211 1 79.69 70 GLN B CA 1
ATOM 1676 C C . GLN B 1 70 ? -5.754 12.906 -9.781 1 79.69 70 GLN B C 1
ATOM 1678 O O . GLN B 1 70 ? -6.414 13.523 -8.945 1 79.69 70 GLN B O 1
ATOM 1683 N N . SER B 1 71 ? -6.113 11.82 -10.328 1 84.44 71 SER B N 1
ATOM 1684 C CA . SER B 1 71 ? -7.438 11.305 -10.008 1 84.44 71 SER B CA 1
ATOM 1685 C C . SER B 1 71 ? -7.52 10.875 -8.547 1 84.44 71 SER B C 1
ATOM 1687 O O . SER B 1 71 ? -8.523 11.125 -7.875 1 84.44 71 SER B O 1
ATOM 1689 N N . THR B 1 72 ? -6.473 10.312 -8.047 1 77.75 72 THR B N 1
ATOM 1690 C CA . THR B 1 72 ? -6.422 9.859 -6.656 1 77.75 72 THR B CA 1
ATOM 1691 C C . THR B 1 72 ? -6.391 11.047 -5.699 1 77.75 72 THR B C 1
ATOM 1693 O O . THR B 1 72 ? -7.105 11.055 -4.695 1 77.75 72 THR B O 1
ATOM 1696 N N . VAL B 1 73 ? -5.59 11.984 -6.066 1 82.94 73 VAL B N 1
ATOM 1697 C CA . VAL B 1 73 ? -5.484 13.172 -5.223 1 82.94 73 VAL B CA 1
ATOM 1698 C C . VAL B 1 73 ? -6.824 13.906 -5.188 1 82.94 73 VAL B C 1
ATOM 1700 O O . VAL B 1 73 ? -7.285 14.32 -4.121 1 82.94 73 VAL B O 1
ATOM 1703 N N . THR B 1 74 ? -7.426 14.008 -6.359 1 86.19 74 THR B N 1
ATOM 1704 C CA . THR B 1 74 ? -8.711 14.695 -6.473 1 86.19 74 THR B CA 1
ATOM 1705 C C . THR B 1 74 ? -9.766 14.016 -5.605 1 86.19 74 THR B C 1
ATOM 1707 O O . THR B 1 74 ? -10.531 14.688 -4.91 1 86.19 74 THR B O 1
ATOM 1710 N N . ARG B 1 75 ? -9.695 12.758 -5.605 1 88.25 75 ARG B N 1
ATOM 1711 C CA . ARG B 1 75 ? -10.656 12 -4.812 1 88.25 75 ARG B CA 1
ATOM 1712 C C . ARG B 1 75 ? -10.453 12.242 -3.322 1 88.25 75 ARG B C 1
ATOM 1714 O O . ARG B 1 75 ? -11.414 12.461 -2.586 1 88.25 75 ARG B O 1
ATOM 1721 N N . ASN B 1 76 ? -9.281 12.211 -2.898 1 85.69 76 ASN B N 1
ATOM 1722 C CA . ASN B 1 76 ? -8.977 12.406 -1.484 1 85.69 76 ASN B CA 1
ATOM 1723 C C . ASN B 1 76 ? -9.281 13.836 -1.043 1 85.69 76 ASN B C 1
ATOM 1725 O O . ASN B 1 76 ? -9.773 14.062 0.067 1 85.69 76 ASN B O 1
ATOM 1729 N N . VAL B 1 77 ? -9 14.727 -1.938 1 88.62 77 VAL B N 1
ATOM 1730 C CA . VAL B 1 77 ? -9.273 16.125 -1.657 1 88.62 77 VAL B CA 1
ATOM 1731 C C . VAL B 1 77 ? -10.781 16.344 -1.532 1 88.62 77 VAL B C 1
ATOM 1733 O O . VAL B 1 77 ? -11.234 17.062 -0.633 1 88.62 77 VAL B O 1
ATOM 1736 N N . LYS B 1 78 ? -11.5 15.75 -2.404 1 92.06 78 LYS B N 1
ATOM 1737 C CA . LYS B 1 78 ? -12.953 15.867 -2.365 1 92.06 78 LYS B CA 1
ATOM 1738 C C . LYS B 1 78 ? -13.508 15.359 -1.042 1 92.06 78 LYS B C 1
ATOM 1740 O O . LYS B 1 78 ? -14.438 15.945 -0.484 1 92.06 78 LYS B O 1
ATOM 1745 N N . LEU B 1 79 ? -12.961 14.352 -0.548 1 92.69 79 LEU B N 1
ATOM 1746 C CA . LEU B 1 79 ? -13.398 13.789 0.726 1 92.69 79 LEU B CA 1
ATOM 1747 C C . LEU B 1 79 ? -13.156 14.773 1.866 1 92.69 79 LEU B C 1
ATOM 1749 O O . LEU B 1 79 ? -13.992 14.914 2.756 1 92.69 79 LEU B O 1
ATOM 1753 N N . LEU B 1 80 ? -12.07 15.461 1.815 1 93.94 80 LEU B N 1
ATOM 1754 C CA . LEU B 1 80 ? -11.727 16.438 2.85 1 93.94 80 LEU B CA 1
ATOM 1755 C C . LEU B 1 80 ? -12.609 17.672 2.742 1 93.94 80 LEU B C 1
ATOM 1757 O O . LEU B 1 80 ? -12.961 18.281 3.756 1 93.94 80 LEU B O 1
ATOM 1761 N N . ILE B 1 81 ? -12.984 17.984 1.486 1 93.19 81 ILE B N 1
ATOM 1762 C CA . ILE B 1 81 ? -13.891 19.109 1.258 1 93.19 81 ILE B CA 1
ATOM 1763 C C . ILE B 1 81 ? -15.273 18.781 1.812 1 93.19 81 ILE B C 1
ATOM 1765 O O . ILE B 1 81 ? -15.852 19.562 2.561 1 93.19 81 ILE B O 1
ATOM 1769 N N . THR B 1 82 ? -15.727 17.625 1.439 1 94.62 82 THR B N 1
ATOM 1770 C CA . THR B 1 82 ? -17.047 17.188 1.878 1 94.62 82 THR B CA 1
ATOM 1771 C C . THR B 1 82 ? -17.094 17.094 3.4 1 94.62 82 THR B C 1
ATOM 1773 O O . THR B 1 82 ? -18.141 17.375 4.008 1 94.62 82 THR B O 1
ATOM 1776 N N . GLY B 1 83 ? -16.047 16.766 4.008 1 95 83 GLY B N 1
ATOM 1777 C CA . GLY B 1 83 ? -15.961 16.641 5.453 1 95 83 GLY B CA 1
ATOM 1778 C C . GLY B 1 83 ? -15.781 17.984 6.152 1 95 83 GLY B C 1
ATOM 1779 O O . GLY B 1 83 ? -15.859 18.062 7.379 1 95 83 GLY B O 1
ATOM 1780 N N . GLY B 1 84 ? -15.523 19.031 5.359 1 95.38 84 GLY B N 1
ATOM 1781 C CA . GLY B 1 84 ? -15.406 20.375 5.898 1 95.38 84 GLY B CA 1
ATOM 1782 C C . GLY B 1 84 ? -14.016 20.688 6.43 1 95.38 84 GLY B C 1
ATOM 1783 O O . GLY B 1 84 ? -13.836 21.625 7.211 1 95.38 84 GLY B O 1
ATOM 1784 N N . TYR B 1 85 ? -12.984 19.953 6.074 1 96.06 85 TYR B N 1
ATOM 1785 C CA . TYR B 1 85 ? -11.641 20.109 6.609 1 96.06 85 TYR B CA 1
ATOM 1786 C C . TYR B 1 85 ? -10.836 21.094 5.766 1 96.06 85 TYR B C 1
ATOM 1788 O O . TYR B 1 85 ? -9.859 21.672 6.242 1 96.06 85 TYR B O 1
ATOM 1796 N N . ILE B 1 86 ? -11.18 21.172 4.5 1 94.25 86 ILE B N 1
ATOM 1797 C CA . ILE B 1 86 ? -10.516 22.094 3.584 1 94.25 86 ILE B CA 1
ATOM 1798 C C . ILE B 1 86 ? -11.555 22.766 2.693 1 94.25 86 ILE B C 1
ATOM 1800 O O . ILE B 1 86 ? -12.703 22.328 2.617 1 94.25 86 ILE B O 1
ATOM 1804 N N . ASP B 1 87 ? -11.156 23.828 2.111 1 91.81 87 ASP B N 1
ATOM 1805 C CA . ASP B 1 87 ? -11.969 24.578 1.158 1 91.81 87 ASP B CA 1
ATOM 1806 C C . ASP B 1 87 ? -11.164 24.953 -0.081 1 91.81 87 ASP B C 1
ATOM 1808 O O . ASP B 1 87 ? -9.93 24.953 -0.05 1 91.81 87 ASP B O 1
ATOM 1812 N N . ILE B 1 88 ? -11.891 25.047 -1.188 1 86.25 88 ILE B N 1
ATOM 1813 C CA . ILE B 1 88 ? -11.242 25.453 -2.43 1 86.25 88 ILE B CA 1
ATOM 1814 C C . ILE B 1 88 ? -11.656 26.875 -2.787 1 86.25 88 ILE B C 1
ATOM 1816 O O . ILE B 1 88 ? -12.852 27.203 -2.762 1 86.25 88 ILE B O 1
ATOM 1820 N N . LYS B 1 89 ? -10.711 27.656 -2.891 1 79.44 89 LYS B N 1
ATOM 1821 C CA . LYS B 1 89 ? -10.992 29.031 -3.305 1 79.44 89 LYS B CA 1
ATOM 1822 C C . LYS B 1 89 ? -10.328 29.344 -4.645 1 79.44 89 LYS B C 1
ATOM 1824 O O . LYS B 1 89 ? -9.25 28.828 -4.945 1 79.44 89 LYS B O 1
ATOM 1829 N N . LYS B 1 90 ? -11.141 29.891 -5.559 1 73.19 90 LYS B N 1
ATOM 1830 C CA . LYS B 1 90 ? -10.578 30.359 -6.82 1 73.19 90 LYS B CA 1
ATOM 1831 C C . LYS B 1 90 ? -9.578 31.5 -6.59 1 73.19 90 LYS B C 1
ATOM 1833 O O . LYS B 1 90 ? -9.781 32.312 -5.703 1 73.19 90 LYS B O 1
ATOM 1838 N N . GLU B 1 91 ? -8.344 31.234 -7.16 1 66 91 GLU B N 1
ATOM 1839 C CA . GLU B 1 91 ? -7.344 32.312 -7.031 1 66 91 GLU B CA 1
ATOM 1840 C C . GLU B 1 91 ? -7.809 33.594 -7.711 1 66 91 GLU B C 1
ATOM 1842 O O . GLU B 1 91 ? -8.391 33.531 -8.797 1 66 91 GLU B O 1
ATOM 1847 N N . GLU B 1 92 ? -7.691 34.625 -6.926 1 61.84 92 GLU B N 1
ATOM 1848 C CA . GLU B 1 92 ? -8.055 35.938 -7.43 1 61.84 92 GLU B CA 1
ATOM 1849 C C . GLU B 1 92 ? -7.332 36.25 -8.734 1 61.84 92 GLU B C 1
ATOM 1851 O O . GLU B 1 92 ? -7.922 36.812 -9.648 1 61.84 92 GLU B O 1
ATOM 1856 N N . GLN B 1 93 ? -6.098 35.938 -8.789 1 61.69 93 GLN B N 1
ATOM 1857 C CA . GLN B 1 93 ? -5.273 36.375 -9.914 1 61.69 93 GLN B CA 1
ATOM 1858 C C . GLN B 1 93 ? -5.453 35.469 -11.117 1 61.69 93 GLN B C 1
ATOM 1860 O O . GLN B 1 93 ? -5.234 35.875 -12.258 1 61.69 93 GLN B O 1
ATOM 1865 N N . ASP B 1 94 ? -5.695 34.281 -10.906 1 62.31 94 ASP B N 1
ATOM 1866 C CA . ASP B 1 94 ? -5.953 33.312 -11.969 1 62.31 94 ASP B CA 1
ATOM 1867 C C . ASP B 1 94 ? -7.141 32.406 -11.625 1 62.31 94 ASP B C 1
ATOM 1869 O O . ASP B 1 94 ? -6.992 31.438 -10.883 1 62.31 94 ASP B O 1
ATOM 1873 N N . SER B 1 95 ? -8.266 32.875 -12.086 1 61.81 95 SER B N 1
ATOM 1874 C CA . SER B 1 95 ? -9.539 32.219 -11.773 1 61.81 95 SER B CA 1
ATOM 1875 C C . SER B 1 95 ? -9.516 30.75 -12.148 1 61.81 95 SER B C 1
ATOM 1877 O O . SER B 1 95 ? -10.352 29.984 -11.68 1 61.81 95 SER B O 1
ATOM 1879 N N . ARG B 1 96 ? -8.445 30.484 -12.875 1 58.72 96 ARG B N 1
ATOM 1880 C CA . ARG B 1 96 ? -8.375 29.109 -13.32 1 58.72 96 ARG B CA 1
ATOM 1881 C C . ARG B 1 96 ? -7.621 28.25 -12.312 1 58.72 96 ARG B C 1
ATOM 1883 O O . ARG B 1 96 ? -7.734 27.016 -12.328 1 58.72 96 ARG B O 1
ATOM 1890 N N . LYS B 1 97 ? -7.047 29.062 -11.477 1 70.19 97 LYS B N 1
ATOM 1891 C CA . LYS B 1 97 ? -6.254 28.281 -10.523 1 70.19 97 LYS B CA 1
ATOM 1892 C C . LYS B 1 97 ? -7 28.109 -9.195 1 70.19 97 LYS B C 1
ATOM 1894 O O . LYS B 1 97 ? -7.426 29.094 -8.586 1 70.19 97 LYS B O 1
ATOM 1899 N N . LYS B 1 98 ? -7.379 26.906 -8.922 1 76.44 98 LYS B N 1
ATOM 1900 C CA . LYS B 1 98 ? -8.031 26.578 -7.664 1 76.44 98 LYS B CA 1
ATOM 1901 C C . LYS B 1 98 ? -7.008 26.297 -6.566 1 76.44 98 LYS B C 1
ATOM 1903 O O . LYS B 1 98 ? -6.055 25.547 -6.781 1 76.44 98 LYS B O 1
ATOM 1908 N N . CYS B 1 99 ? -7.09 27.203 -5.559 1 84.12 99 CYS B N 1
ATOM 1909 C CA . CYS B 1 99 ? -6.184 27.016 -4.434 1 84.12 99 CYS B CA 1
ATOM 1910 C C . CYS B 1 99 ? -6.91 26.375 -3.254 1 84.12 99 CYS B C 1
ATOM 1912 O O . CYS B 1 99 ? -8.055 26.719 -2.969 1 84.12 99 CYS B O 1
ATOM 1914 N N . ILE B 1 100 ? -6.234 25.438 -2.582 1 88.44 100 ILE B N 1
ATOM 1915 C CA . ILE B 1 100 ? -6.785 24.719 -1.44 1 88.44 100 ILE B CA 1
ATOM 1916 C C . ILE B 1 100 ? -6.406 25.438 -0.146 1 88.44 100 ILE B C 1
ATOM 1918 O O . ILE B 1 100 ? -5.254 25.828 0.039 1 88.44 100 ILE B O 1
ATOM 1922 N N . THR B 1 101 ? -7.402 25.703 0.668 1 87.44 101 THR B N 1
ATOM 1923 C CA . THR B 1 101 ? -7.145 26.281 1.979 1 87.44 101 THR B CA 1
ATOM 1924 C C . THR B 1 101 ? -7.719 25.406 3.086 1 87.44 101 THR B C 1
ATOM 1926 O O . THR B 1 101 ? -8.758 24.766 2.904 1 87.44 101 THR B O 1
ATOM 1929 N N . ILE B 1 102 ? -7.004 25.391 4.203 1 90.75 102 ILE B N 1
ATOM 1930 C CA . ILE B 1 102 ? -7.48 24.594 5.336 1 90.75 102 ILE B CA 1
ATOM 1931 C C . ILE B 1 102 ? -8.492 25.406 6.141 1 90.75 102 ILE B C 1
ATOM 1933 O O . ILE B 1 102 ? -8.336 26.625 6.305 1 90.75 102 ILE B O 1
ATOM 1937 N N . THR B 1 103 ? -9.508 24.766 6.66 1 94.56 103 THR B N 1
ATOM 1938 C CA . THR B 1 103 ? -10.531 25.422 7.469 1 94.56 103 THR B CA 1
ATOM 1939 C C . THR B 1 103 ? -10.172 25.344 8.953 1 94.56 103 THR B C 1
ATOM 1941 O O . THR B 1 103 ? -9.172 24.734 9.328 1 94.56 103 THR B O 1
ATOM 1944 N N . ASN B 1 104 ? -10.992 26.062 9.75 1 95.38 104 ASN B N 1
ATOM 1945 C CA . ASN B 1 104 ? -10.812 25.969 11.195 1 95.38 104 ASN B CA 1
ATOM 1946 C C . ASN B 1 104 ? -11 24.547 11.703 1 95.38 104 ASN B C 1
ATOM 1948 O O . ASN B 1 104 ? -10.266 24.094 12.586 1 95.38 104 ASN B O 1
ATOM 1952 N N . LYS B 1 105 ? -11.914 23.859 11.125 1 96.06 105 LYS B N 1
ATOM 1953 C CA . LYS B 1 105 ? -12.141 22.469 11.477 1 96.06 105 LYS B CA 1
ATOM 1954 C C . LYS B 1 105 ? -10.914 21.609 11.156 1 96.06 105 LYS B C 1
ATOM 1956 O O . LYS B 1 105 ? -10.523 20.766 11.953 1 96.06 105 LYS B O 1
ATOM 1961 N N . GLY B 1 106 ? -10.383 21.891 9.977 1 95.38 106 GLY B N 1
ATOM 1962 C CA . GLY B 1 106 ? -9.172 21.188 9.578 1 95.38 106 GLY B CA 1
ATOM 1963 C C . GLY B 1 106 ? -8.008 21.438 10.516 1 95.38 106 GLY B C 1
ATOM 1964 O O . GLY B 1 106 ? -7.285 20.516 10.883 1 95.38 106 GLY B O 1
ATOM 1965 N N . LEU B 1 107 ? -7.871 22.656 10.938 1 94 107 LEU B N 1
ATOM 1966 C CA . LEU B 1 107 ? -6.789 23.031 11.836 1 94 107 LEU B CA 1
ATOM 1967 C C . LEU B 1 107 ? -6.957 22.359 13.195 1 94 107 LEU B C 1
ATOM 1969 O O . LEU B 1 107 ? -5.992 21.844 13.766 1 94 107 LEU B O 1
ATOM 1973 N N . LYS B 1 108 ? -8.133 22.344 13.688 1 95.81 108 LYS B N 1
ATOM 1974 C CA . LYS B 1 108 ? -8.422 21.719 14.969 1 95.81 108 LYS B CA 1
ATOM 1975 C C . LYS B 1 108 ? -8.141 20.219 14.914 1 95.81 108 LYS B C 1
ATOM 1977 O O . LYS B 1 108 ? -7.609 19.641 15.867 1 95.81 108 LYS B O 1
ATOM 1982 N N . THR B 1 109 ? -8.508 19.656 13.844 1 95.44 109 THR B N 1
ATOM 1983 C CA . THR B 1 109 ? -8.266 18.234 13.664 1 95.44 109 THR B CA 1
ATOM 1984 C C . THR B 1 109 ? -6.77 17.938 13.641 1 95.44 109 THR B C 1
ATOM 1986 O O . THR B 1 109 ? -6.316 16.953 14.234 1 95.44 109 THR B O 1
ATOM 1989 N N . LEU B 1 110 ? -6.074 18.781 12.977 1 92.19 110 LEU B N 1
ATOM 1990 C CA . LEU B 1 110 ? -4.629 18.594 12.898 1 92.19 110 LEU B CA 1
ATOM 1991 C C . LEU B 1 110 ? -3.988 18.734 14.273 1 92.19 110 LEU B C 1
ATOM 1993 O O . LEU B 1 110 ? -3.008 18.047 14.578 1 92.19 110 LEU B O 1
ATOM 1997 N N . GLU B 1 111 ? -4.508 19.578 15.039 1 93.44 111 GLU B N 1
ATOM 1998 C CA . GLU B 1 111 ? -3.99 19.766 16.391 1 93.44 111 GLU B CA 1
ATOM 1999 C C . GLU B 1 111 ? -4.074 18.469 17.188 1 93.44 111 GLU B C 1
ATOM 2001 O O . GLU B 1 111 ? -3.197 18.172 18.016 1 93.44 111 GLU B O 1
ATOM 2006 N N . VAL B 1 112 ? -5.094 17.75 16.922 1 94.5 112 VAL B N 1
ATOM 2007 C CA . VAL B 1 112 ? -5.293 16.469 17.578 1 94.5 112 VAL B CA 1
ATOM 2008 C C . VAL B 1 112 ? -4.453 15.383 16.906 1 94.5 112 VAL B C 1
ATOM 2010 O O . VAL B 1 112 ? -3.848 14.547 17.562 1 94.5 112 VAL B O 1
ATOM 2013 N N . ALA B 1 113 ? -4.352 15.484 15.648 1 92.62 113 ALA B N 1
ATOM 2014 C CA . ALA B 1 113 ? -3.738 14.43 14.844 1 92.62 113 ALA B CA 1
ATOM 2015 C C . ALA B 1 113 ? -2.219 14.445 14.977 1 92.62 113 ALA B C 1
ATOM 2017 O O . ALA B 1 113 ? -1.579 13.398 15.016 1 92.62 113 ALA B O 1
ATOM 2018 N N . ILE B 1 114 ? -1.646 15.602 15.055 1 88.88 114 ILE B N 1
ATOM 2019 C CA . ILE B 1 114 ? -0.198 15.766 14.977 1 88.88 114 ILE B CA 1
ATOM 2020 C C . ILE B 1 114 ? 0.471 15.023 16.125 1 88.88 114 ILE B C 1
ATOM 2022 O O . ILE B 1 114 ? 1.385 14.219 15.914 1 88.88 114 ILE B O 1
ATOM 2026 N N . PRO B 1 115 ? 0.031 15.234 17.375 1 91.06 115 PRO B N 1
ATOM 2027 C CA . PRO B 1 115 ? 0.651 14.492 18.484 1 91.06 115 PRO B CA 1
ATOM 2028 C C . PRO B 1 115 ? 0.492 12.977 18.328 1 91.06 115 PRO B C 1
ATOM 2030 O O . PRO B 1 115 ? 1.373 12.219 18.734 1 91.06 115 PRO B O 1
ATOM 2033 N N . ILE B 1 116 ? -0.614 12.547 17.828 1 91.56 116 ILE B N 1
ATOM 2034 C CA . ILE B 1 116 ? -0.867 11.125 17.625 1 91.56 116 ILE B CA 1
ATOM 2035 C C . ILE B 1 116 ? 0.1 10.57 16.578 1 91.56 116 ILE B C 1
ATOM 2037 O O . ILE B 1 116 ? 0.694 9.508 16.766 1 91.56 116 ILE B O 1
ATOM 2041 N N . LEU B 1 117 ? 0.245 11.297 15.516 1 86.88 117 LEU B N 1
ATOM 2042 C CA . LEU B 1 117 ? 1.163 10.898 14.461 1 86.88 117 LEU B CA 1
ATOM 2043 C C . LEU B 1 117 ? 2.596 10.828 14.977 1 86.88 117 LEU B C 1
ATOM 2045 O O . LEU B 1 117 ? 3.332 9.891 14.656 1 86.88 117 LEU B O 1
ATOM 2049 N N . LYS B 1 118 ? 2.959 11.758 15.734 1 87.19 118 LYS B N 1
ATOM 2050 C CA . LYS B 1 118 ? 4.297 11.781 16.312 1 87.19 118 LYS B CA 1
ATOM 2051 C C . LYS B 1 118 ? 4.523 10.578 17.219 1 87.19 118 LYS B C 1
ATOM 2053 O O . LYS B 1 118 ? 5.598 9.969 17.203 1 87.19 118 LYS B O 1
ATOM 2058 N N . LYS B 1 119 ? 3.568 10.312 18.016 1 90.69 119 LYS B N 1
ATOM 2059 C CA . LYS B 1 119 ? 3.656 9.164 18.906 1 90.69 119 LYS B CA 1
ATOM 2060 C C . LYS B 1 119 ? 3.793 7.863 18.125 1 90.69 119 LYS B C 1
ATOM 2062 O O . LYS B 1 119 ? 4.59 6.992 18.484 1 90.69 119 LYS B O 1
ATOM 2067 N N . ALA B 1 120 ? 2.992 7.754 17.125 1 88.81 120 ALA B N 1
ATOM 2068 C CA . ALA B 1 120 ? 3.057 6.57 16.281 1 88.81 120 ALA B CA 1
ATOM 2069 C C . ALA B 1 120 ? 4.434 6.43 15.633 1 88.81 120 ALA B C 1
ATOM 2071 O O . ALA B 1 120 ? 5.016 5.34 15.625 1 88.81 120 ALA B O 1
ATOM 2072 N N . GLN B 1 121 ? 4.918 7.5 15.07 1 86.19 121 GLN B N 1
ATOM 2073 C CA . GLN B 1 121 ? 6.234 7.504 14.438 1 86.19 121 GLN B CA 1
ATOM 2074 C C . GLN B 1 121 ? 7.324 7.125 15.438 1 86.19 121 GLN B C 1
ATOM 2076 O O . GLN B 1 121 ? 8.227 6.348 15.109 1 86.19 121 GLN B O 1
ATOM 2081 N N . SER B 1 122 ? 7.262 7.645 16.625 1 89.06 122 SER B N 1
ATOM 2082 C CA . SER B 1 122 ? 8.242 7.348 17.672 1 89.06 122 SER B CA 1
ATOM 2083 C C . SER B 1 122 ? 8.211 5.871 18.047 1 89.06 122 SER B C 1
ATOM 2085 O O . SER B 1 122 ? 9.258 5.27 18.281 1 89.06 122 SER B O 1
ATOM 2087 N N . LYS B 1 123 ? 7.043 5.363 18.125 1 90.88 123 LYS B N 1
ATOM 2088 C CA . LYS B 1 123 ? 6.91 3.947 18.453 1 90.88 123 LYS B CA 1
ATOM 2089 C C . LYS B 1 123 ? 7.617 3.08 17.406 1 90.88 123 LYS B C 1
ATOM 2091 O O . LYS B 1 123 ? 8.32 2.129 17.766 1 90.88 123 LYS B O 1
ATOM 2096 N N . ILE B 1 124 ? 7.445 3.447 16.188 1 89.75 124 ILE B N 1
ATOM 2097 C CA . ILE B 1 124 ? 8.062 2.695 15.109 1 89.75 124 ILE B CA 1
ATOM 2098 C C . ILE B 1 124 ? 9.578 2.871 15.148 1 89.75 124 ILE B C 1
ATOM 2100 O O . ILE B 1 124 ? 10.328 1.892 15.07 1 89.75 124 ILE B O 1
ATOM 2104 N N . GLU B 1 125 ? 10.023 4.074 15.234 1 88.62 125 GLU B N 1
ATOM 2105 C CA . GLU B 1 125 ? 11.453 4.367 15.242 1 88.62 125 GLU B CA 1
ATOM 2106 C C . GLU B 1 125 ? 12.133 3.723 16.438 1 88.62 125 GLU B C 1
ATOM 2108 O O . GLU B 1 125 ? 13.25 3.209 16.328 1 88.62 125 GLU B O 1
ATOM 2113 N N . ASP B 1 126 ? 11.492 3.789 17.594 1 92.12 126 ASP B N 1
ATOM 2114 C CA . ASP B 1 126 ? 12.055 3.207 18.797 1 92.12 126 ASP B CA 1
ATOM 2115 C C . ASP B 1 126 ? 12.078 1.682 18.719 1 92.12 126 ASP B C 1
ATOM 2117 O O . ASP B 1 126 ? 13.016 1.043 19.203 1 92.12 126 ASP B O 1
ATOM 2121 N N . GLY B 1 127 ? 11.078 1.097 18.188 1 93.88 127 GLY B N 1
ATOM 2122 C CA . GLY B 1 127 ? 10.953 -0.35 18.109 1 93.88 127 GLY B CA 1
ATOM 2123 C C . GLY B 1 127 ? 11.898 -0.969 17.094 1 93.88 127 GLY B C 1
ATOM 2124 O O . GLY B 1 127 ? 12.438 -2.055 17.328 1 93.88 127 GLY B O 1
ATOM 2125 N N . ILE B 1 128 ? 12.141 -0.246 16.031 1 93.62 128 ILE B N 1
ATOM 2126 C CA . ILE B 1 128 ? 12.961 -0.788 14.953 1 93.62 128 ILE B CA 1
ATOM 2127 C C . ILE B 1 128 ? 14.391 -0.283 15.094 1 93.62 128 ILE B C 1
ATOM 2129 O O . ILE B 1 128 ? 15.344 -1.003 14.773 1 93.62 128 ILE B O 1
ATOM 2133 N N . GLY B 1 129 ? 14.602 0.912 15.57 1 93.19 129 GLY B N 1
ATOM 2134 C CA . GLY B 1 129 ? 15.898 1.575 15.625 1 93.19 129 GLY B CA 1
ATOM 2135 C C . GLY B 1 129 ? 16.078 2.611 14.531 1 93.19 129 GLY B C 1
ATOM 2136 O O . GLY B 1 129 ? 15.695 2.383 13.383 1 93.19 129 GLY B O 1
ATOM 2137 N N . LYS B 1 130 ? 16.703 3.682 14.922 1 88.75 130 LYS B N 1
ATOM 2138 C CA . LYS B 1 130 ? 16.828 4.836 14.039 1 88.75 130 LYS B CA 1
ATOM 2139 C C . LYS B 1 130 ? 17.672 4.496 12.812 1 88.75 130 LYS B C 1
ATOM 2141 O O . LYS B 1 130 ? 17.312 4.852 11.688 1 88.75 130 LYS B O 1
ATOM 2146 N N . GLU B 1 131 ? 18.672 3.795 12.977 1 92.06 131 GLU B N 1
ATOM 2147 C CA . GLU B 1 131 ? 19.578 3.443 11.883 1 92.06 131 GLU B CA 1
ATOM 2148 C C . GLU B 1 131 ? 18.875 2.531 10.875 1 92.06 131 GLU B C 1
ATOM 2150 O O . GLU B 1 131 ? 19 2.73 9.664 1 92.06 131 GLU B O 1
ATOM 2155 N N . ARG B 1 132 ? 18.156 1.604 11.352 1 93.38 132 ARG B N 1
ATOM 2156 C CA . ARG B 1 132 ? 17.453 0.665 10.492 1 93.38 132 ARG B CA 1
ATOM 2157 C C . ARG B 1 132 ? 16.344 1.367 9.711 1 93.38 132 ARG B C 1
ATOM 2159 O O . ARG B 1 132 ? 16.094 1.048 8.539 1 93.38 132 ARG B O 1
ATOM 2166 N N . ILE B 1 133 ? 15.758 2.326 10.359 1 91.5 133 ILE B N 1
ATOM 2167 C CA . ILE B 1 133 ? 14.703 3.082 9.688 1 91.5 133 ILE B CA 1
ATOM 2168 C C . ILE B 1 133 ? 15.305 3.932 8.57 1 91.5 133 ILE B C 1
ATOM 2170 O O . ILE B 1 133 ? 14.75 4.016 7.473 1 91.5 133 ILE B O 1
ATOM 2174 N N . GLU B 1 134 ? 16.391 4.516 8.875 1 89.69 134 GLU B N 1
ATOM 2175 C CA . GLU B 1 134 ? 17.062 5.324 7.863 1 89.69 134 GLU B CA 1
ATOM 2176 C C . GLU B 1 134 ? 17.438 4.48 6.652 1 89.69 134 GLU B C 1
ATOM 2178 O O . GLU B 1 134 ? 17.266 4.91 5.508 1 89.69 134 GLU B O 1
ATOM 2183 N N . GLU B 1 135 ? 17.938 3.357 6.914 1 93 135 GLU B N 1
ATOM 2184 C CA . GLU B 1 135 ? 18.297 2.445 5.828 1 93 135 GLU B CA 1
ATOM 2185 C C . GLU B 1 135 ? 17.047 2.016 5.051 1 93 135 GLU B C 1
ATOM 2187 O O . GLU B 1 135 ? 17.094 1.896 3.824 1 93 135 GLU B O 1
ATOM 2192 N N . LEU B 1 136 ? 16.047 1.725 5.797 1 93.5 136 LEU B N 1
ATOM 2193 C CA . LEU B 1 136 ? 14.773 1.383 5.168 1 93.5 136 LEU B CA 1
ATOM 2194 C C . LEU B 1 136 ? 14.32 2.484 4.215 1 93.5 136 LEU B C 1
ATOM 2196 O O . LEU B 1 136 ? 13.984 2.213 3.059 1 93.5 136 LEU B O 1
ATOM 2200 N N . LEU B 1 137 ? 14.344 3.686 4.668 1 90.19 137 LEU B N 1
ATOM 2201 C CA . LEU B 1 137 ? 13.898 4.82 3.869 1 90.19 137 LEU B CA 1
ATOM 2202 C C . LEU B 1 137 ? 14.758 4.992 2.625 1 90.19 137 LEU B C 1
ATOM 2204 O O . LEU B 1 137 ? 14.25 5.289 1.544 1 90.19 137 LEU B O 1
ATOM 2208 N N . LYS B 1 138 ? 16.016 4.77 2.77 1 92.31 138 LYS B N 1
ATOM 2209 C CA . LYS B 1 138 ? 16.938 4.848 1.634 1 92.31 138 LYS B CA 1
ATOM 2210 C C . LYS B 1 138 ? 16.609 3.779 0.593 1 92.31 138 LYS B C 1
ATOM 2212 O O . LYS B 1 138 ? 16.562 4.066 -0.606 1 92.31 138 LYS B O 1
ATOM 2217 N N . THR B 1 139 ? 16.438 2.646 1.09 1 94.38 139 THR B N 1
ATOM 2218 C CA . THR B 1 139 ? 16.125 1.538 0.193 1 94.38 139 THR B CA 1
ATOM 2219 C C . THR B 1 139 ? 14.805 1.778 -0.53 1 94.38 139 THR B C 1
ATOM 2221 O O . THR B 1 139 ? 14.688 1.513 -1.729 1 94.38 139 THR B O 1
ATOM 2224 N N . LEU B 1 140 ? 13.805 2.271 0.196 1 93.38 140 LEU B N 1
ATOM 2225 C CA . LEU B 1 140 ? 12.516 2.582 -0.404 1 93.38 140 LEU B CA 1
ATOM 2226 C C . LEU B 1 140 ? 12.664 3.617 -1.514 1 93.38 140 LEU B C 1
ATOM 2228 O O . LEU B 1 140 ? 12.102 3.457 -2.598 1 93.38 140 LEU B O 1
ATOM 2232 N N . LYS B 1 141 ? 13.414 4.59 -1.275 1 89.69 141 LYS B N 1
ATOM 2233 C CA . LYS B 1 141 ? 13.648 5.629 -2.273 1 89.69 141 LYS B CA 1
ATOM 2234 C C . LYS B 1 141 ? 14.328 5.055 -3.514 1 89.69 141 LYS B C 1
ATOM 2236 O O . LYS B 1 141 ? 13.977 5.41 -4.641 1 89.69 141 LYS B O 1
ATOM 2241 N N . ASP B 1 142 ? 15.289 4.227 -3.289 1 94 142 ASP B N 1
ATOM 2242 C CA . ASP B 1 142 ? 16 3.611 -4.402 1 94 142 ASP B CA 1
ATOM 2243 C C . ASP B 1 142 ? 15.078 2.727 -5.23 1 94 142 ASP B C 1
ATOM 2245 O O . ASP B 1 142 ? 15.211 2.65 -6.453 1 94 142 ASP B O 1
ATOM 2249 N N . ILE B 1 143 ? 14.188 2.066 -4.543 1 93.06 143 ILE B N 1
ATOM 2250 C CA . ILE B 1 143 ? 13.211 1.235 -5.246 1 93.06 143 ILE B CA 1
ATOM 2251 C C . ILE B 1 143 ? 12.312 2.113 -6.109 1 93.06 143 ILE B C 1
ATOM 2253 O O . ILE B 1 143 ? 12.039 1.788 -7.27 1 93.06 143 ILE B O 1
ATOM 2257 N N . GLU B 1 144 ? 11.82 3.184 -5.57 1 89.25 144 GLU B N 1
ATOM 2258 C CA . GLU B 1 144 ? 10.984 4.113 -6.324 1 89.25 144 GLU B CA 1
ATOM 2259 C C . GLU B 1 144 ? 11.688 4.594 -7.59 1 89.25 144 GLU B C 1
ATOM 2261 O O . GLU B 1 144 ? 11.094 4.625 -8.664 1 89.25 144 GLU B O 1
ATOM 2266 N N . LYS B 1 145 ? 12.898 4.898 -7.473 1 90.75 145 LYS B N 1
ATOM 2267 C CA . LYS B 1 145 ? 13.688 5.395 -8.602 1 90.75 145 LYS B CA 1
ATOM 2268 C C . LYS B 1 145 ? 13.891 4.301 -9.648 1 90.75 145 LYS B C 1
ATOM 2270 O O . LYS B 1 145 ? 13.914 4.582 -10.844 1 90.75 145 LYS B O 1
ATOM 2275 N N . LEU B 1 146 ? 14.102 3.129 -9.148 1 91.25 146 LEU B N 1
ATOM 2276 C CA . LEU B 1 146 ? 14.375 1.999 -10.031 1 91.25 146 LEU B CA 1
ATOM 2277 C C . LEU B 1 146 ? 13.164 1.688 -10.906 1 91.25 146 LEU B C 1
ATOM 2279 O O . LEU B 1 146 ? 13.312 1.354 -12.086 1 91.25 146 LEU B O 1
ATOM 2283 N N . VAL B 1 147 ? 11.977 1.826 -10.336 1 87.94 147 VAL B N 1
ATOM 2284 C CA . VAL B 1 147 ? 10.805 1.338 -11.047 1 87.94 147 VAL B CA 1
ATOM 2285 C C . VAL B 1 147 ? 10.078 2.506 -11.711 1 87.94 147 VAL B C 1
ATOM 2287 O O . VAL B 1 147 ? 9.141 2.305 -12.484 1 87.94 147 VAL B O 1
ATOM 2290 N N . GLU B 1 148 ? 10.297 3.75 -11.406 1 75.69 148 GLU B N 1
ATOM 2291 C CA . GLU B 1 148 ? 9.695 4.922 -12.031 1 75.69 148 GLU B CA 1
ATOM 2292 C C . GLU B 1 148 ? 9.969 4.953 -13.531 1 75.69 148 GLU B C 1
ATOM 2294 O O . GLU B 1 148 ? 11.031 4.523 -13.984 1 75.69 148 GLU B O 1
#

Radius of gyration: 21.1 Å; Cα contacts (8 Å, |Δi|>4): 357; chains: 2; bounding box: 42×70×40 Å

Sequence (296 aa):
MCCLISSINKNTQSCACGNLRKTTRTITQFYDKMLKPTGLKSTQCLLLLDISLNENISVSSLGNILLMDQSTVTRNVKLLITGGYIDIKKEEQDSRKKCITITNKGLKTLEVAIPILKKAQSKIEDGIGKERIEELLKTLKDIEKLVEMCCLISSINKNTQSCACGNLRKTTRTITQFYDKMLKPTGLKSTQCLLLLDISLNENISVSSLGNILLMDQSTVTRNVKLLITGGYIDIKKEEQDSRKKCITITNKGLKTLEVAIPILKKAQSKIEDGIGKERIEELLKTLKDIEKLVE

pLDDT: mean 81.93, std 16.6, range [24.33, 96.12]

Secondary structure (DSSP, 8-state):
-BBTTSSSSS--B--HHHHHHHHHHHHHHHHHHHTGGGT--HHHHHHHHHHHHSTTB-HHHHHHHHT--HHHHHHHHHHHHHTTSEEEEE-SS-TT-EEEEE-HHHHHHHHHHHHHHHHHHHHHHHHH-HHHHHHHHHHHHHHHHHH-/----SS---S-----HHHHHHHHHHHHHHHHHHHTGGGT--HHHHHHHHHHHHSTTB-HHHHHHHHT--HHHHHHHHHHHHHTTSEEEEE-SS-TT-EEEEE-HHHHHHHHHHHHHHHHHHHHHHHHH-HHHHHHHHHHHHHHHHHH-

Organism: NCBI:txid360422